Protein AF-A0A0G0ZN30-F1 (afdb_monomer_lite)

Structure (mmCIF, N/CA/C/O backbone):
data_AF-A0A0G0ZN30-F1
#
_entry.id   AF-A0A0G0ZN30-F1
#
loop_
_atom_site.group_PDB
_atom_site.id
_atom_site.type_symbol
_atom_site.label_atom_id
_atom_site.label_alt_id
_atom_site.label_comp_id
_atom_site.label_asym_id
_atom_site.label_entity_id
_atom_site.label_seq_id
_atom_site.pdbx_PDB_ins_code
_atom_site.Cartn_x
_atom_site.Cartn_y
_atom_site.Cartn_z
_atom_site.occupancy
_atom_site.B_iso_or_equiv
_atom_site.auth_seq_id
_atom_site.auth_comp_id
_atom_site.auth_asym_id
_atom_site.auth_atom_id
_atom_site.pdbx_PDB_model_num
ATOM 1 N N . MET A 1 1 ? 9.017 3.801 4.286 1.00 92.56 1 MET A N 1
ATOM 2 C CA . MET A 1 1 ? 7.616 4.209 4.023 1.00 92.56 1 MET A CA 1
ATOM 3 C C . MET A 1 1 ? 6.951 3.178 3.121 1.00 92.56 1 MET A C 1
ATOM 5 O O . MET A 1 1 ? 7.629 2.668 2.239 1.00 92.56 1 MET A O 1
ATOM 9 N N . SER A 1 2 ? 5.670 2.867 3.331 1.00 94.31 2 SER A N 1
ATOM 10 C CA . SER A 1 2 ? 4.887 1.983 2.453 1.00 94.31 2 SER A CA 1
ATOM 11 C C . SER A 1 2 ? 3.643 2.719 1.967 1.00 94.31 2 SER A C 1
ATOM 13 O O . SER A 1 2 ? 2.999 3.388 2.770 1.00 94.31 2 SER A O 1
ATOM 15 N N . ILE A 1 3 ? 3.320 2.597 0.681 1.00 95.00 3 ILE A N 1
ATOM 16 C CA . ILE A 1 3 ? 2.104 3.151 0.069 1.00 95.00 3 ILE A CA 1
ATOM 17 C C . ILE A 1 3 ? 1.387 2.017 -0.662 1.00 95.00 3 ILE A C 1
ATOM 19 O O . ILE A 1 3 ? 2.033 1.255 -1.381 1.00 95.00 3 ILE A O 1
ATOM 23 N N . VAL A 1 4 ? 0.073 1.906 -0.467 1.00 94.31 4 VAL A N 1
ATOM 24 C CA . VAL A 1 4 ? -0.781 0.878 -1.076 1.00 94.31 4 VAL A CA 1
ATOM 25 C C . VAL A 1 4 ? -1.745 1.543 -2.055 1.00 94.31 4 VAL A C 1
ATOM 27 O O . VAL A 1 4 ? -2.398 2.528 -1.719 1.00 94.31 4 VAL A O 1
ATOM 30 N N . ILE A 1 5 ? -1.819 1.011 -3.272 1.00 95.50 5 ILE A N 1
ATOM 31 C CA . ILE A 1 5 ? -2.668 1.493 -4.361 1.00 95.50 5 ILE A CA 1
ATOM 32 C C . ILE A 1 5 ? -3.608 0.357 -4.762 1.00 95.50 5 ILE A C 1
ATOM 34 O O . ILE A 1 5 ? -3.170 -0.672 -5.279 1.00 95.50 5 ILE A O 1
ATOM 38 N N . GLU A 1 6 ? -4.908 0.546 -4.542 1.00 91.62 6 GLU A N 1
ATOM 39 C CA . GLU A 1 6 ? -5.914 -0.500 -4.779 1.00 91.62 6 GLU A CA 1
ATOM 40 C C . GLU A 1 6 ? -6.820 -0.200 -5.972 1.00 91.62 6 GLU A C 1
ATOM 42 O O . GLU A 1 6 ? -7.030 -1.064 -6.822 1.00 91.62 6 GLU A O 1
ATOM 47 N N . LYS A 1 7 ? -7.340 1.030 -6.051 1.00 90.94 7 LYS A N 1
ATOM 48 C CA . LYS A 1 7 ? -8.439 1.404 -6.960 1.00 90.94 7 LYS A CA 1
ATOM 49 C C . LYS A 1 7 ? -7.998 2.147 -8.221 1.00 90.94 7 LYS A C 1
ATOM 51 O O . LYS A 1 7 ? -8.843 2.484 -9.041 1.00 90.94 7 LYS A O 1
ATOM 56 N N . GLU A 1 8 ? -6.703 2.410 -8.376 1.00 95.56 8 GLU A N 1
ATOM 57 C CA . GLU A 1 8 ? -6.180 3.079 -9.568 1.00 95.56 8 GLU A CA 1
ATOM 58 C C . GLU A 1 8 ? -6.329 2.165 -10.792 1.00 95.56 8 GLU A C 1
ATOM 60 O O . GLU A 1 8 ? -5.791 1.047 -10.791 1.00 95.56 8 GLU A O 1
ATOM 65 N N . ASP A 1 9 ? -7.055 2.634 -11.811 1.00 94.88 9 ASP A N 1
ATOM 66 C CA . ASP A 1 9 ? -7.282 1.919 -13.068 1.00 94.88 9 ASP A CA 1
ATOM 67 C C . ASP A 1 9 ? -6.231 2.340 -14.109 1.00 94.88 9 ASP A C 1
ATOM 69 O O . ASP A 1 9 ? -6.304 3.449 -14.643 1.00 94.88 9 ASP A O 1
ATOM 73 N N . PRO A 1 10 ? -5.275 1.463 -14.471 1.00 93.62 10 PRO A N 1
ATOM 74 C CA . PRO A 1 10 ? -4.258 1.803 -15.461 1.00 93.62 10 PRO A CA 1
ATOM 75 C C . PRO A 1 10 ? -4.813 2.116 -16.862 1.00 93.62 10 PRO A C 1
ATOM 77 O O . PRO A 1 10 ? -4.100 2.729 -17.654 1.00 93.62 10 PRO A O 1
ATOM 80 N N . LYS A 1 11 ? -6.063 1.750 -17.190 1.00 91.62 11 LYS A N 1
ATOM 81 C CA . LYS A 1 11 ? -6.708 2.127 -18.466 1.00 91.62 11 LYS A CA 1
ATOM 82 C C . LYS A 1 11 ? -7.294 3.538 -18.447 1.00 91.62 11 LYS A C 1
ATOM 84 O O . LYS A 1 11 ? -7.467 4.142 -19.507 1.00 91.62 11 LYS A O 1
ATOM 89 N N . SER A 1 12 ? -7.615 4.051 -17.266 1.00 94.50 12 SER A N 1
ATOM 90 C CA . SER A 1 12 ? -8.223 5.363 -17.066 1.00 94.50 12 SER A CA 1
ATOM 91 C C . SER A 1 12 ? -7.566 6.062 -15.871 1.00 94.50 12 SER A C 1
ATOM 93 O O . SER A 1 12 ? -8.228 6.251 -14.846 1.00 94.50 12 SER A O 1
ATOM 95 N N . PRO A 1 13 ? -6.278 6.444 -15.994 1.00 94.44 13 PRO A N 1
ATOM 96 C CA . PRO A 1 13 ? -5.507 6.947 -14.869 1.00 94.44 13 PRO A CA 1
ATOM 97 C C . PRO A 1 13 ? -6.109 8.234 -14.302 1.00 94.44 13 PRO A C 1
ATOM 99 O O . PRO A 1 13 ? -6.442 9.163 -15.049 1.00 94.44 13 PRO A O 1
ATOM 102 N N . LYS A 1 14 ? -6.219 8.312 -12.975 1.00 94.94 14 LYS A N 1
ATOM 103 C CA . LYS A 1 14 ? -6.712 9.496 -12.273 1.00 94.94 14 LYS A CA 1
ATOM 104 C C . LYS A 1 14 ? -5.595 10.530 -12.138 1.00 94.94 14 LYS A C 1
ATOM 106 O O . LYS A 1 14 ? -4.746 10.456 -11.253 1.00 94.94 14 LYS A O 1
ATOM 111 N N . LEU A 1 15 ? -5.609 11.519 -13.028 1.00 94.44 15 LEU A N 1
ATOM 112 C CA . LEU A 1 15 ? -4.614 12.590 -13.055 1.00 94.44 15 LEU A CA 1
ATOM 113 C C . LEU A 1 15 ? -5.100 13.805 -12.270 1.00 94.44 15 LEU A C 1
ATOM 115 O O . LEU A 1 15 ? -5.814 14.657 -12.796 1.00 94.44 15 LEU A O 1
ATOM 119 N N . GLU A 1 16 ? -4.709 13.871 -11.002 1.00 92.06 16 GLU A N 1
ATOM 120 C CA . GLU A 1 16 ? -4.985 15.034 -10.167 1.00 92.06 16 GLU A CA 1
ATOM 121 C C . GLU A 1 16 ? -4.149 16.250 -10.607 1.00 92.06 16 GLU A C 1
ATOM 123 O O . GLU A 1 16 ? -2.978 16.085 -10.971 1.00 92.06 16 GLU A O 1
ATOM 128 N N . PRO A 1 17 ? -4.684 17.485 -10.529 1.00 90.12 17 PRO A N 1
ATOM 129 C CA . PRO A 1 17 ? -3.976 18.688 -10.978 1.00 90.12 17 PRO A CA 1
ATOM 130 C C . PRO A 1 17 ? -2.594 18.885 -10.336 1.00 90.12 17 PRO A C 1
ATOM 132 O O . PRO A 1 17 ? -1.674 19.394 -10.977 1.00 90.12 17 PRO A O 1
ATOM 135 N N . PHE A 1 18 ? -2.424 18.451 -9.084 1.00 90.56 18 PHE A N 1
ATOM 136 C CA . PHE A 1 18 ? -1.169 18.591 -8.345 1.00 90.56 18 PHE A CA 1
ATOM 137 C C . PHE A 1 18 ? -0.040 17.669 -8.832 1.00 90.56 18 PHE A C 1
ATOM 139 O O . PHE A 1 18 ? 1.104 17.870 -8.433 1.00 90.56 18 PHE A O 1
ATOM 146 N N . LEU A 1 19 ? -0.323 16.681 -9.690 1.00 91.62 19 LEU A N 1
ATOM 147 C CA . LEU A 1 19 ? 0.693 15.771 -10.231 1.00 91.62 19 LEU A CA 1
ATOM 148 C C . LEU A 1 19 ? 1.607 16.440 -11.268 1.00 91.62 19 LEU A C 1
ATOM 150 O O . LEU A 1 19 ? 2.666 15.907 -11.573 1.00 91.62 19 LEU A O 1
ATOM 154 N N . LYS A 1 20 ? 1.234 17.617 -11.794 1.00 89.44 20 LYS A N 1
ATOM 155 C CA . LYS A 1 20 ? 2.050 18.426 -12.725 1.00 89.44 20 LYS A CA 1
ATOM 156 C C . LYS A 1 20 ? 2.471 17.710 -14.027 1.00 89.44 20 LYS A C 1
ATOM 158 O O . LYS A 1 20 ? 3.336 18.209 -14.743 1.00 89.44 20 LYS A O 1
ATOM 163 N N . PHE A 1 21 ? 1.829 16.600 -14.394 1.00 92.88 21 PHE A N 1
ATOM 164 C CA . PHE A 1 21 ? 1.957 15.960 -15.707 1.00 92.88 21 PHE A CA 1
ATOM 165 C C . PHE A 1 21 ? 0.587 15.612 -16.292 1.00 92.88 21 PHE A C 1
ATOM 167 O O . PHE A 1 21 ? -0.368 15.319 -15.576 1.00 92.88 21 PHE A O 1
ATOM 174 N N . GLY A 1 22 ? 0.494 15.657 -17.621 1.00 94.44 22 GLY A N 1
ATOM 175 C CA . GLY A 1 22 ? -0.695 15.250 -18.368 1.00 94.44 22 GLY A CA 1
ATOM 176 C C . GLY A 1 22 ? -0.603 13.813 -18.877 1.00 94.44 22 GLY A C 1
ATOM 177 O O . GLY A 1 22 ? 0.443 13.168 -18.787 1.00 94.44 22 GLY A O 1
ATOM 178 N N . LYS A 1 23 ? -1.696 13.337 -19.480 1.00 94.19 23 LYS A N 1
ATOM 179 C CA . LYS A 1 23 ? -1.799 11.977 -20.027 1.00 94.19 23 LYS A CA 1
ATOM 180 C C . LYS A 1 23 ? -0.706 11.656 -21.049 1.00 94.19 23 LYS A C 1
ATOM 182 O O . LYS A 1 23 ? -0.072 10.620 -20.939 1.00 94.19 23 LYS A O 1
ATOM 187 N N . GLU A 1 24 ? -0.432 12.563 -21.985 1.00 94.75 24 GLU A N 1
ATOM 188 C CA . GLU A 1 24 ? 0.608 12.356 -23.006 1.00 94.75 24 GLU A CA 1
ATOM 189 C C . GLU A 1 24 ? 2.001 12.173 -22.387 1.00 94.75 24 GLU A C 1
ATOM 191 O O . GLU A 1 24 ? 2.754 11.286 -22.786 1.00 94.75 24 GLU A O 1
ATOM 196 N N . GLY A 1 25 ? 2.331 12.983 -21.375 1.00 95.00 25 GLY A N 1
ATOM 197 C CA . GLY A 1 25 ? 3.588 12.859 -20.639 1.00 95.00 25 GLY A CA 1
ATOM 198 C C . GLY A 1 25 ? 3.678 11.539 -19.876 1.00 95.00 25 GLY A C 1
ATOM 199 O O . GLY A 1 25 ? 4.725 10.893 -19.890 1.00 95.00 25 GLY A O 1
ATOM 200 N N . LEU A 1 26 ? 2.570 11.106 -19.269 1.00 96.38 26 LEU A N 1
ATOM 201 C CA . LEU A 1 26 ? 2.492 9.813 -18.598 1.00 96.38 26 LEU A CA 1
ATOM 202 C C . LEU A 1 26 ? 2.666 8.643 -19.581 1.00 96.38 26 LEU A C 1
ATOM 204 O O . LEU A 1 26 ? 3.442 7.733 -19.304 1.00 96.38 26 LEU A O 1
ATOM 208 N N . ASP A 1 27 ? 2.002 8.675 -20.735 1.00 95.88 27 ASP A N 1
ATOM 209 C CA . ASP A 1 27 ? 2.087 7.617 -21.748 1.00 95.88 27 ASP A CA 1
ATOM 210 C C . ASP A 1 27 ? 3.521 7.483 -22.294 1.00 95.88 27 ASP A C 1
ATOM 212 O O . ASP A 1 27 ? 4.053 6.374 -22.420 1.00 95.88 27 ASP A O 1
ATOM 216 N N . LEU A 1 28 ? 4.186 8.615 -22.556 1.00 95.69 28 LEU A N 1
ATOM 217 C CA . LEU A 1 28 ? 5.600 8.645 -22.940 1.00 95.69 28 LEU A CA 1
ATOM 218 C C . LEU A 1 28 ? 6.501 8.081 -21.838 1.00 95.69 28 LEU A C 1
ATOM 220 O O . LEU A 1 28 ? 7.411 7.302 -22.131 1.00 95.69 28 LEU A O 1
ATOM 224 N N . TYR A 1 29 ? 6.235 8.440 -20.580 1.00 96.12 29 TYR A N 1
ATOM 225 C CA . TYR A 1 29 ? 6.987 7.930 -19.441 1.00 96.12 29 TYR A CA 1
ATOM 226 C C . TYR A 1 29 ? 6.837 6.414 -19.295 1.00 96.12 29 TYR A C 1
ATOM 228 O O . TYR A 1 29 ? 7.839 5.716 -19.181 1.00 96.12 29 TYR A O 1
ATOM 236 N N . ILE A 1 30 ? 5.608 5.889 -19.347 1.00 96.38 30 ILE A N 1
ATOM 237 C CA . ILE A 1 30 ? 5.329 4.448 -19.261 1.00 96.38 30 ILE A CA 1
ATOM 238 C C . ILE A 1 30 ? 6.061 3.705 -20.379 1.00 96.38 30 ILE A C 1
ATOM 240 O O . ILE A 1 30 ? 6.701 2.686 -20.121 1.00 96.38 30 ILE A O 1
ATOM 244 N N . LYS A 1 31 ? 6.024 4.228 -21.610 1.00 94.88 31 LYS A N 1
ATOM 245 C CA . LYS A 1 31 ? 6.757 3.640 -22.735 1.00 94.88 31 LYS A CA 1
ATOM 246 C C . LYS A 1 31 ? 8.264 3.590 -22.463 1.00 94.88 31 LYS A C 1
ATOM 248 O O . LYS A 1 31 ? 8.868 2.538 -22.637 1.00 94.88 31 LYS A O 1
ATOM 253 N N . GLY A 1 32 ? 8.857 4.699 -22.015 1.00 94.62 32 GLY A N 1
ATOM 254 C CA . GLY A 1 32 ? 10.284 4.767 -21.684 1.00 94.62 32 GLY A CA 1
ATOM 255 C C . GLY A 1 32 ? 10.674 3.905 -20.479 1.00 94.62 32 GLY A C 1
ATOM 256 O O . GLY A 1 32 ? 11.770 3.352 -20.440 1.00 94.62 32 GLY A O 1
ATOM 257 N N . PHE A 1 33 ? 9.768 3.727 -19.513 1.00 95.62 33 PHE A N 1
ATOM 258 C CA . PHE A 1 33 ? 9.992 2.888 -18.337 1.00 95.62 33 PHE A CA 1
ATOM 259 C C . PHE A 1 33 ? 10.275 1.433 -18.728 1.00 95.62 33 PHE A C 1
ATOM 261 O O . PHE A 1 33 ? 11.126 0.794 -18.111 1.00 95.62 33 PHE A O 1
ATOM 268 N N . PHE A 1 34 ? 9.604 0.923 -19.764 1.00 95.75 34 PHE A N 1
ATOM 269 C CA . PHE A 1 34 ? 9.774 -0.445 -20.265 1.00 95.75 34 PHE A CA 1
ATOM 270 C C . PHE A 1 34 ? 10.733 -0.565 -21.455 1.00 95.75 34 PHE A C 1
ATOM 272 O O . PHE A 1 34 ? 10.863 -1.654 -22.008 1.00 95.75 34 PHE A O 1
ATOM 279 N N . ASP A 1 35 ? 11.434 0.507 -21.828 1.00 94.06 35 ASP A N 1
ATOM 280 C CA . ASP A 1 35 ? 12.433 0.451 -22.893 1.00 94.06 35 ASP A CA 1
ATOM 281 C C . ASP A 1 35 ? 13.664 -0.357 -22.452 1.00 94.06 35 ASP A C 1
ATOM 283 O O . ASP A 1 35 ? 14.238 -0.127 -21.381 1.00 94.06 35 ASP A O 1
ATOM 287 N N . THR A 1 36 ? 14.072 -1.327 -23.267 1.00 94.06 36 THR A N 1
ATOM 288 C CA . THR A 1 36 ? 15.279 -2.133 -23.041 1.00 94.06 36 THR A CA 1
ATOM 289 C C . THR A 1 36 ? 16.539 -1.438 -23.548 1.00 94.06 36 THR A C 1
ATOM 291 O O . THR A 1 36 ? 17.642 -1.764 -23.106 1.00 94.06 36 THR A O 1
ATOM 294 N N . GLU A 1 37 ? 16.404 -0.464 -24.451 1.00 91.38 37 GLU A N 1
ATOM 295 C CA . GLU A 1 37 ? 17.538 0.277 -24.989 1.00 91.38 37 GLU A CA 1
ATOM 296 C C . GLU A 1 37 ? 18.005 1.366 -24.024 1.00 91.38 37 GLU A C 1
ATOM 298 O O . GLU A 1 37 ? 17.241 2.191 -23.529 1.00 91.38 37 GLU A O 1
ATOM 303 N N . LYS A 1 38 ? 19.315 1.397 -23.760 1.00 81.31 38 LYS A N 1
ATOM 304 C CA . LYS A 1 38 ? 19.886 2.309 -22.763 1.00 81.31 38 LYS A CA 1
ATOM 305 C C . LYS A 1 38 ? 19.995 3.754 -23.242 1.00 81.31 38 LYS A C 1
ATOM 307 O O . LYS A 1 38 ? 20.118 4.620 -22.391 1.00 81.31 38 LYS A O 1
ATOM 312 N N . SER A 1 39 ? 19.971 4.033 -24.550 1.00 81.00 39 SER A N 1
ATOM 313 C CA . SER A 1 39 ? 19.967 5.388 -25.147 1.00 81.00 39 SER A CA 1
ATOM 314 C C . SER A 1 39 ? 20.868 6.434 -24.448 1.00 81.00 39 SER A C 1
ATOM 316 O O . SER A 1 39 ? 20.489 7.590 -24.286 1.00 81.00 39 SER A O 1
ATOM 318 N N . GLY A 1 40 ? 22.069 6.032 -24.004 1.00 73.56 40 GLY A N 1
ATOM 319 C CA . GLY A 1 40 ? 23.029 6.890 -23.286 1.00 73.56 40 GLY A CA 1
ATOM 320 C C . GLY A 1 40 ? 22.894 6.933 -21.752 1.00 73.56 40 GLY A C 1
ATOM 321 O O . GLY A 1 40 ? 23.767 7.479 -21.084 1.00 73.56 40 GLY A O 1
ATOM 322 N N . SER A 1 41 ? 21.854 6.326 -21.178 1.00 79.19 41 SER A N 1
ATOM 323 C CA . SER A 1 41 ? 21.694 6.093 -19.739 1.00 79.19 41 SER A CA 1
ATOM 324 C C . SER A 1 41 ? 22.556 4.925 -19.239 1.00 79.19 41 SER A C 1
ATOM 326 O O . SER A 1 41 ? 22.832 3.962 -19.957 1.00 79.19 41 SER A O 1
ATOM 328 N N . SER A 1 42 ? 22.928 4.960 -17.955 1.00 83.69 42 SER A N 1
ATOM 329 C CA . SER A 1 42 ? 23.622 3.849 -17.282 1.00 83.69 42 SER A CA 1
ATOM 330 C C . SER A 1 42 ? 22.742 2.594 -17.164 1.00 83.69 42 SER A C 1
ATOM 332 O O . SER A 1 42 ? 23.248 1.469 -17.086 1.00 83.69 42 SER A O 1
ATOM 334 N N . TYR A 1 43 ? 21.417 2.761 -17.119 1.00 90.50 43 TYR A N 1
ATOM 335 C CA . TYR A 1 43 ? 20.430 1.680 -17.080 1.00 90.50 43 TYR A CA 1
ATOM 336 C C . TYR A 1 43 ? 19.039 2.183 -17.488 1.00 90.50 43 TYR A C 1
ATOM 338 O O . TYR A 1 43 ? 18.763 3.381 -17.437 1.00 90.50 43 TYR A O 1
ATOM 346 N N . THR A 1 44 ? 18.144 1.253 -17.813 1.00 93.94 44 THR A N 1
ATOM 347 C CA . THR A 1 44 ? 16.697 1.497 -17.877 1.00 93.94 44 THR A CA 1
ATOM 348 C C . THR A 1 44 ? 15.974 0.435 -17.062 1.00 93.94 44 THR A C 1
ATOM 350 O O . THR A 1 44 ? 16.501 -0.661 -16.850 1.00 93.94 44 THR A O 1
ATOM 353 N N . TYR A 1 45 ? 14.774 0.742 -16.568 1.00 96.56 45 TYR A N 1
ATOM 354 C CA . TYR A 1 45 ? 13.979 -0.268 -15.870 1.00 96.56 45 TYR A CA 1
ATOM 355 C C . TYR A 1 45 ? 13.535 -1.386 -16.815 1.00 96.56 45 TYR A C 1
ATOM 357 O O . TYR A 1 45 ? 13.562 -2.544 -16.407 1.00 96.56 45 TYR A O 1
ATOM 365 N N . GLY A 1 46 ? 13.244 -1.075 -18.080 1.00 96.81 46 GLY A N 1
ATOM 366 C CA . GLY A 1 46 ? 12.946 -2.062 -19.113 1.00 96.81 46 GLY A CA 1
ATOM 367 C C . GLY A 1 46 ? 14.079 -3.063 -19.311 1.00 96.81 46 GLY A C 1
ATOM 368 O O . GLY A 1 46 ? 13.819 -4.257 -19.214 1.00 96.81 46 GLY A O 1
ATOM 369 N N . GLU A 1 47 ? 15.338 -2.614 -19.446 1.00 96.19 47 GLU A N 1
ATOM 370 C CA . GLU A 1 47 ? 16.504 -3.521 -19.480 1.00 96.19 47 GLU A CA 1
ATOM 371 C C . GLU A 1 47 ? 16.508 -4.413 -18.244 1.00 96.19 47 GLU A C 1
ATOM 373 O O . GLU A 1 47 ? 16.678 -5.622 -18.336 1.00 96.19 47 GLU A O 1
ATOM 378 N N . ARG A 1 48 ? 16.297 -3.839 -17.055 1.00 97.00 48 ARG A N 1
ATOM 379 C CA . ARG A 1 48 ? 16.373 -4.639 -15.833 1.00 97.00 48 ARG A CA 1
ATOM 380 C C . ARG A 1 48 ? 15.231 -5.648 -15.699 1.00 97.00 48 ARG A C 1
ATOM 382 O O . ARG A 1 48 ? 15.442 -6.705 -15.121 1.00 97.00 48 ARG A O 1
ATOM 389 N N . ILE A 1 49 ? 14.036 -5.351 -16.192 1.00 98.25 49 ILE A N 1
ATOM 390 C CA . ILE A 1 49 ? 12.853 -6.202 -15.996 1.00 98.25 49 ILE A CA 1
ATOM 391 C C . ILE A 1 49 ? 12.704 -7.226 -17.130 1.00 98.25 49 ILE A C 1
ATOM 393 O O . ILE A 1 49 ? 12.356 -8.377 -16.865 1.00 98.25 49 ILE A O 1
ATOM 397 N N . LEU A 1 50 ? 12.960 -6.810 -18.371 1.00 97.94 50 LEU A N 1
ATOM 398 C CA . LEU A 1 50 ? 12.619 -7.550 -19.590 1.00 97.94 50 LEU A CA 1
ATOM 399 C C . LEU A 1 50 ? 13.842 -8.147 -20.303 1.00 97.94 50 LEU A C 1
ATOM 401 O O . LEU A 1 50 ? 13.675 -9.077 -21.084 1.00 97.94 50 LEU A O 1
ATOM 405 N N . ASP A 1 51 ? 15.054 -7.649 -20.037 1.00 96.81 51 ASP A N 1
ATOM 406 C CA . ASP A 1 51 ? 16.291 -8.144 -20.659 1.00 96.81 51 ASP A CA 1
ATOM 407 C C . ASP A 1 51 ? 17.498 -8.053 -19.707 1.00 96.81 51 ASP A C 1
ATOM 409 O O . ASP A 1 51 ? 18.498 -7.360 -19.932 1.00 96.81 51 ASP A O 1
ATOM 413 N N . TRP A 1 52 ? 17.405 -8.753 -18.577 1.00 94.94 52 TRP A N 1
ATOM 414 C CA . TRP A 1 52 ? 18.498 -8.840 -17.619 1.00 94.94 52 TRP A CA 1
ATOM 415 C C . TRP A 1 52 ? 19.602 -9.756 -18.149 1.00 94.94 52 TRP A C 1
ATOM 417 O O . TRP A 1 52 ? 19.651 -10.937 -17.818 1.00 94.94 52 TRP A O 1
ATOM 427 N N . ASP A 1 53 ? 20.480 -9.215 -18.993 1.00 93.75 53 ASP A N 1
ATOM 428 C CA . ASP A 1 53 ? 21.548 -9.985 -19.650 1.00 93.75 53 ASP A CA 1
ATOM 429 C C . ASP A 1 53 ? 20.989 -11.233 -20.376 1.00 93.75 53 ASP A C 1
ATOM 431 O O . ASP A 1 53 ? 21.500 -12.344 -20.223 1.00 93.75 53 ASP A O 1
ATOM 435 N N . GLY A 1 54 ? 19.896 -11.059 -21.132 1.00 95.88 54 GLY A N 1
ATOM 436 C CA . GLY A 1 54 ? 19.180 -12.133 -21.826 1.00 95.88 54 GLY A CA 1
ATOM 437 C C . GLY A 1 54 ? 18.055 -12.791 -21.019 1.00 95.88 54 GLY A C 1
ATOM 438 O O . GLY A 1 54 ? 17.433 -13.737 -21.509 1.00 95.88 54 GLY A O 1
ATOM 439 N N . ILE A 1 55 ? 17.786 -12.334 -19.789 1.00 97.56 55 ILE A N 1
ATOM 440 C CA . ILE A 1 55 ? 16.744 -12.889 -18.914 1.00 97.56 55 ILE A CA 1
ATOM 441 C C . ILE A 1 55 ? 15.535 -11.947 -18.837 1.00 97.56 55 ILE A C 1
ATOM 443 O O . ILE A 1 55 ? 15.592 -10.890 -18.209 1.00 97.56 55 ILE A O 1
ATOM 447 N N . ASP A 1 56 ? 14.401 -12.389 -19.381 1.00 98.38 56 ASP A N 1
ATOM 448 C CA . ASP A 1 56 ? 13.101 -11.737 -19.189 1.00 98.38 56 ASP A CA 1
ATOM 449 C C . ASP A 1 56 ? 12.483 -12.171 -17.847 1.00 98.38 56 ASP A C 1
ATOM 451 O O . ASP A 1 56 ? 11.873 -13.240 -17.720 1.00 98.38 56 ASP A O 1
ATOM 455 N N . GLN A 1 57 ? 12.671 -11.347 -16.812 1.00 98.50 57 GLN A N 1
ATOM 456 C CA . GLN A 1 57 ? 12.201 -11.654 -15.459 1.00 98.50 57 GLN A CA 1
ATOM 457 C C . GLN A 1 57 ? 10.672 -11.608 -15.369 1.00 98.50 57 GLN A C 1
ATOM 459 O O . GLN A 1 57 ? 10.077 -12.435 -14.674 1.00 98.50 57 GLN A O 1
ATOM 464 N N . LYS A 1 58 ? 10.018 -10.693 -16.099 1.00 98.44 58 LYS A N 1
ATOM 465 C CA . LYS A 1 58 ? 8.551 -10.600 -16.147 1.00 98.44 58 LYS A CA 1
ATOM 466 C C . LYS A 1 58 ? 7.948 -11.880 -16.727 1.00 98.44 58 LYS A C 1
ATOM 468 O O . LYS A 1 58 ? 7.030 -12.443 -16.127 1.00 98.44 58 LYS A O 1
ATOM 473 N N . LYS A 1 59 ? 8.487 -12.385 -17.837 1.00 98.50 59 LYS A N 1
ATOM 474 C CA . LYS A 1 59 ? 8.053 -13.659 -18.424 1.00 98.50 59 LYS A CA 1
ATOM 475 C C . LYS A 1 59 ? 8.198 -14.818 -17.438 1.00 98.50 59 LYS A C 1
ATOM 477 O O . LYS A 1 59 ? 7.255 -15.584 -17.258 1.00 98.50 59 LYS A O 1
ATOM 482 N N . ILE A 1 60 ? 9.328 -14.908 -16.734 1.00 98.38 60 ILE A N 1
ATOM 483 C CA . ILE A 1 60 ? 9.547 -15.945 -15.712 1.00 98.38 60 ILE A CA 1
ATOM 484 C C . ILE A 1 60 ? 8.516 -15.842 -14.577 1.00 98.38 60 ILE A C 1
ATOM 486 O O . ILE A 1 60 ? 8.014 -16.867 -14.110 1.00 98.38 60 ILE A O 1
ATOM 490 N N . MET A 1 61 ? 8.179 -14.629 -14.123 1.00 98.50 61 MET A N 1
ATOM 491 C CA . MET A 1 61 ? 7.129 -14.425 -13.117 1.00 98.50 61 MET A CA 1
ATOM 492 C C . MET A 1 61 ? 5.778 -14.966 -13.603 1.00 98.50 61 MET A C 1
ATOM 494 O O . MET A 1 61 ? 5.122 -15.709 -12.870 1.00 98.50 61 MET A O 1
ATOM 498 N N . VAL A 1 62 ? 5.389 -14.643 -14.840 1.00 98.56 62 VAL A N 1
ATOM 499 C CA . VAL A 1 62 ? 4.136 -15.105 -15.460 1.00 98.56 62 VAL A CA 1
ATOM 500 C C . VAL A 1 62 ? 4.105 -16.627 -15.583 1.00 98.56 62 VAL A C 1
ATOM 502 O O . VAL A 1 62 ? 3.120 -17.249 -15.188 1.00 98.56 62 VAL A O 1
ATOM 505 N N . GLU A 1 63 ? 5.182 -17.249 -16.065 1.00 98.38 63 GLU A N 1
ATOM 506 C CA . GLU A 1 63 ? 5.281 -18.707 -16.207 1.00 98.38 63 GLU A CA 1
ATOM 507 C C . GLU A 1 63 ? 5.134 -19.430 -14.860 1.00 98.38 63 GLU A C 1
ATOM 509 O O . GLU A 1 63 ? 4.409 -20.424 -14.755 1.00 98.38 63 GLU A O 1
ATOM 514 N N . LYS A 1 64 ? 5.788 -18.919 -13.808 1.00 97.94 64 LYS A N 1
ATOM 515 C CA . LYS A 1 64 ? 5.693 -19.477 -12.452 1.00 97.94 64 LYS A CA 1
ATOM 516 C C . LYS A 1 64 ? 4.270 -19.413 -11.908 1.00 97.94 64 LYS A C 1
ATOM 518 O O . LYS A 1 64 ? 3.743 -20.440 -11.482 1.00 97.94 64 LYS A O 1
ATOM 523 N N . LEU A 1 65 ? 3.650 -18.235 -11.960 1.00 98.06 65 LEU A N 1
ATOM 524 C CA . LEU A 1 65 ? 2.312 -18.004 -11.409 1.00 98.06 65 LEU A CA 1
ATOM 525 C C . LEU A 1 65 ? 1.220 -18.723 -12.206 1.00 98.06 65 LEU A C 1
ATOM 527 O O . LEU A 1 65 ? 0.280 -19.242 -11.609 1.00 98.06 65 LEU A O 1
ATOM 531 N N . SER A 1 66 ? 1.371 -18.823 -13.530 1.00 97.00 66 SER A N 1
ATOM 532 C CA . SER A 1 66 ? 0.444 -19.579 -14.385 1.00 97.00 66 SER A CA 1
ATOM 533 C C . SER A 1 66 ? 0.511 -21.081 -14.105 1.00 97.00 66 SER A C 1
ATOM 535 O O . SER A 1 66 ? -0.506 -21.769 -14.145 1.00 97.00 66 SER A O 1
ATOM 537 N N . ARG A 1 67 ? 1.704 -21.607 -13.790 1.00 97.06 67 ARG A N 1
ATOM 538 C CA . ARG A 1 67 ? 1.886 -23.010 -13.394 1.00 97.06 67 ARG A CA 1
ATOM 539 C C . ARG A 1 67 ? 1.381 -23.279 -11.976 1.00 97.06 67 ARG A C 1
ATOM 541 O O . ARG A 1 67 ? 0.806 -24.335 -11.724 1.00 97.06 67 ARG A O 1
ATOM 548 N N . PHE A 1 68 ? 1.650 -22.371 -11.043 1.00 96.44 68 PHE A N 1
ATOM 549 C CA . PHE A 1 68 ? 1.271 -22.503 -9.642 1.00 96.44 68 PHE A CA 1
ATOM 550 C C . PHE A 1 68 ? 0.953 -21.122 -9.043 1.00 96.44 68 PHE A C 1
ATOM 552 O O . PHE A 1 68 ? 1.874 -20.380 -8.703 1.00 96.44 68 PHE A O 1
ATOM 559 N N . PRO A 1 69 ? -0.333 -20.771 -8.847 1.00 94.25 69 PRO A N 1
ATOM 560 C CA . PRO A 1 69 ? -0.720 -19.435 -8.377 1.00 94.25 69 PRO A CA 1
ATOM 561 C C . PRO A 1 69 ? -0.145 -19.039 -7.010 1.00 94.25 69 PRO A C 1
ATOM 563 O O . PRO A 1 69 ? 0.004 -17.854 -6.723 1.00 94.25 69 PRO A O 1
ATOM 566 N N . PHE A 1 70 ? 0.211 -20.016 -6.170 1.00 93.88 70 PHE A N 1
ATOM 567 C CA . PHE A 1 70 ? 0.808 -19.779 -4.852 1.00 93.88 70 PHE A CA 1
ATOM 568 C C . PHE A 1 70 ? 2.350 -19.763 -4.875 1.00 93.88 70 PHE A C 1
ATOM 570 O O . PHE A 1 70 ? 2.976 -19.843 -3.813 1.00 93.88 70 PHE A O 1
ATOM 577 N N . ASP A 1 71 ? 2.977 -19.697 -6.058 1.00 94.31 71 ASP A N 1
ATOM 578 C CA . ASP A 1 71 ? 4.433 -19.606 -6.204 1.00 94.31 71 ASP A CA 1
ATOM 579 C C . ASP A 1 71 ? 4.950 -18.325 -5.529 1.00 94.31 71 ASP A C 1
ATOM 581 O O . ASP A 1 71 ? 4.577 -17.207 -5.880 1.00 94.31 71 ASP A O 1
ATOM 585 N N . ARG A 1 72 ? 5.818 -18.498 -4.526 1.00 90.75 72 ARG A N 1
ATOM 586 C CA . ARG A 1 72 ? 6.411 -17.397 -3.746 1.00 90.75 72 ARG A CA 1
ATOM 587 C C . ARG A 1 72 ? 7.702 -16.851 -4.365 1.00 90.75 72 ARG A C 1
ATOM 589 O O . ARG A 1 72 ? 8.363 -16.008 -3.769 1.00 90.75 72 ARG A O 1
ATOM 596 N N . GLY A 1 73 ? 8.090 -17.365 -5.529 1.00 92.69 73 GLY A N 1
ATOM 597 C CA . GLY A 1 73 ? 9.300 -17.029 -6.268 1.00 92.69 73 GLY A CA 1
ATOM 598 C C . GLY A 1 73 ? 9.050 -16.194 -7.524 1.00 92.69 73 GLY A C 1
ATOM 599 O O . GLY A 1 73 ? 9.950 -16.111 -8.367 1.00 92.69 73 GLY A O 1
ATOM 600 N N . ALA A 1 74 ? 7.864 -15.601 -7.688 1.00 97.19 74 ALA A N 1
ATOM 601 C CA . ALA A 1 74 ? 7.615 -14.576 -8.699 1.00 97.19 74 ALA A CA 1
ATOM 602 C C . ALA A 1 74 ? 8.299 -13.263 -8.276 1.00 97.19 74 ALA A C 1
ATOM 604 O O . ALA A 1 74 ? 7.726 -12.430 -7.575 1.00 97.19 74 ALA A O 1
ATOM 605 N N . LEU A 1 75 ? 9.562 -13.125 -8.674 1.00 97.75 75 LEU A N 1
ATOM 606 C CA . LEU A 1 75 ? 10.490 -12.085 -8.241 1.00 97.75 75 LEU A CA 1
ATOM 607 C C . LEU A 1 75 ? 11.273 -11.559 -9.448 1.00 97.75 75 LEU A C 1
ATOM 609 O O . LEU A 1 75 ? 11.783 -12.358 -10.232 1.00 97.75 75 LEU A O 1
ATOM 613 N N . ALA A 1 76 ? 11.439 -10.241 -9.522 1.00 98.25 76 ALA A N 1
ATOM 614 C CA . ALA A 1 76 ? 12.428 -9.584 -10.366 1.00 98.25 76 ALA A CA 1
ATOM 615 C C . ALA A 1 76 ? 13.384 -8.754 -9.498 1.00 98.25 76 ALA A C 1
ATOM 617 O O . ALA A 1 76 ? 12.948 -7.994 -8.629 1.00 98.25 76 ALA A O 1
ATOM 618 N N . VAL A 1 77 ? 14.688 -8.887 -9.734 1.00 98.00 77 VAL A N 1
ATOM 619 C CA . VAL A 1 77 ? 15.737 -8.105 -9.061 1.00 98.00 77 VAL A CA 1
ATOM 620 C C . VAL A 1 77 ? 16.322 -7.123 -10.059 1.00 98.00 77 VAL A C 1
ATOM 622 O O . VAL A 1 77 ? 16.661 -7.510 -11.170 1.00 98.00 77 VAL A O 1
ATOM 625 N N . LEU A 1 78 ? 16.426 -5.852 -9.668 1.00 97.88 78 LEU A N 1
ATOM 626 C CA . LEU A 1 78 ? 16.841 -4.775 -10.565 1.00 97.88 78 LEU A CA 1
ATOM 627 C C . LEU A 1 78 ? 18.272 -4.270 -10.301 1.00 97.88 78 LEU A C 1
ATOM 629 O O . LEU A 1 78 ? 18.868 -3.635 -11.170 1.00 97.88 78 LEU A O 1
ATOM 633 N N . TRP A 1 79 ? 18.869 -4.597 -9.153 1.00 96.94 79 TRP A N 1
ATOM 634 C CA . TRP A 1 79 ? 20.256 -4.244 -8.813 1.00 96.94 79 TRP A CA 1
ATOM 635 C C . TRP A 1 79 ? 21.281 -5.259 -9.340 1.00 96.94 79 TRP A C 1
ATOM 637 O O . TRP A 1 79 ? 21.199 -6.436 -8.993 1.00 96.94 79 TRP A O 1
ATOM 647 N N . LYS A 1 80 ? 22.240 -4.835 -10.172 1.00 94.88 80 LYS A N 1
ATOM 648 C CA . LYS A 1 80 ? 23.347 -5.662 -10.692 1.00 94.88 80 LYS A CA 1
ATOM 649 C C . LYS A 1 80 ? 24.567 -5.433 -9.804 1.00 94.88 80 LYS A C 1
ATOM 651 O O . LYS A 1 80 ? 25.247 -4.430 -10.001 1.00 94.88 80 LYS A O 1
ATOM 656 N N . PRO A 1 81 ? 24.919 -6.339 -8.869 1.00 94.50 81 PRO A N 1
ATOM 657 C CA . PRO A 1 81 ? 26.007 -6.082 -7.923 1.00 94.50 81 PRO A CA 1
ATOM 658 C C . PRO A 1 81 ? 27.353 -5.803 -8.598 1.00 94.50 81 PRO A C 1
ATOM 660 O O . PRO A 1 81 ? 28.112 -4.970 -8.123 1.00 94.50 81 PRO A O 1
ATOM 663 N N . HIS A 1 82 ? 27.626 -6.458 -9.729 1.00 90.19 82 HIS A N 1
ATOM 664 C CA . HIS A 1 82 ? 28.861 -6.297 -10.500 1.00 90.19 82 HIS A CA 1
ATOM 665 C C . HIS A 1 82 ? 28.941 -4.973 -11.287 1.00 90.19 82 HIS A C 1
ATOM 667 O O . HIS A 1 82 ? 30.000 -4.661 -11.817 1.00 90.19 82 HIS A O 1
ATOM 673 N N . ARG A 1 83 ? 27.847 -4.201 -11.374 1.00 88.62 83 ARG A N 1
ATOM 674 C CA . ARG A 1 83 ? 27.768 -2.930 -12.120 1.00 88.62 83 ARG A CA 1
ATOM 675 C C . ARG A 1 83 ? 27.393 -1.762 -11.214 1.00 88.62 83 ARG A C 1
ATOM 677 O O . ARG A 1 83 ? 28.080 -0.753 -11.172 1.00 88.62 83 ARG A O 1
ATOM 684 N N . ASP A 1 84 ? 26.324 -1.917 -10.448 1.00 92.69 84 ASP A N 1
ATOM 685 C CA . ASP A 1 84 ? 25.694 -0.829 -9.700 1.00 92.69 84 ASP A CA 1
ATOM 686 C C . ASP A 1 84 ? 26.406 -0.519 -8.369 1.00 92.69 84 ASP A C 1
ATOM 688 O O . ASP A 1 84 ? 26.138 0.510 -7.762 1.00 92.69 84 ASP A O 1
ATOM 692 N N . ASN A 1 85 ? 27.345 -1.362 -7.920 1.00 91.19 85 ASN A N 1
ATOM 693 C CA . ASN A 1 85 ? 28.214 -1.057 -6.771 1.00 91.19 85 ASN A CA 1
ATOM 694 C C . ASN A 1 85 ? 29.529 -0.371 -7.171 1.00 91.19 85 ASN A C 1
ATOM 696 O O . ASN A 1 85 ? 30.264 0.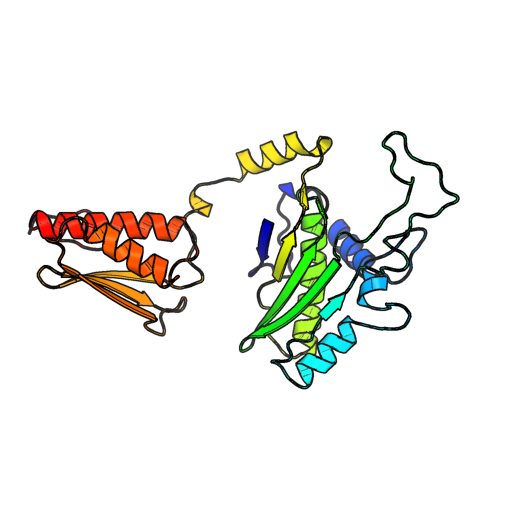091 -6.300 1.00 91.19 85 ASN A O 1
ATOM 700 N N . TYR A 1 86 ? 29.853 -0.347 -8.465 1.00 88.56 86 TYR A N 1
ATOM 701 C CA . TYR A 1 86 ? 31.168 0.047 -8.956 1.00 88.56 86 TYR A CA 1
ATOM 702 C C . TYR A 1 86 ? 31.021 1.247 -9.900 1.00 88.56 86 TYR A C 1
ATOM 704 O O . TYR A 1 86 ? 30.742 1.055 -11.085 1.00 88.56 86 TYR A O 1
ATOM 712 N N . PRO A 1 87 ? 31.169 2.487 -9.397 1.00 83.69 87 PRO A N 1
ATOM 713 C CA . PRO A 1 87 ? 31.132 3.667 -10.252 1.00 83.69 87 PRO A CA 1
ATOM 714 C C . PRO A 1 87 ? 32.223 3.601 -11.332 1.00 83.69 87 PRO A C 1
ATOM 716 O O . PRO A 1 87 ? 33.315 3.094 -11.057 1.00 83.69 87 PRO A O 1
ATOM 719 N N . PRO A 1 88 ? 31.974 4.128 -12.546 1.00 80.31 88 PRO A N 1
ATOM 720 C CA . PRO A 1 88 ? 32.975 4.106 -13.602 1.00 80.31 88 PRO A CA 1
ATOM 721 C C . PRO A 1 88 ? 34.220 4.912 -13.209 1.00 80.3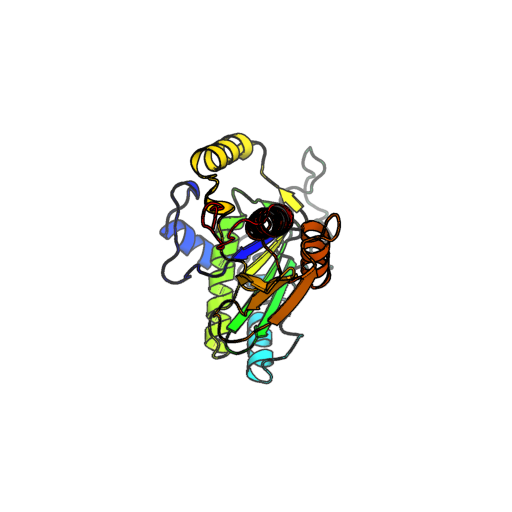1 88 PRO A C 1
ATOM 723 O O . PRO A 1 88 ? 34.127 6.081 -12.829 1.00 80.31 88 PRO A O 1
ATOM 726 N N . THR A 1 89 ? 35.390 4.283 -13.335 1.00 74.62 89 THR A N 1
ATOM 727 C CA . THR A 1 89 ? 36.688 4.791 -12.856 1.00 74.62 89 THR A CA 1
ATOM 728 C C . THR A 1 89 ? 37.235 5.974 -13.650 1.00 74.62 89 THR A C 1
ATOM 730 O O . THR A 1 89 ? 38.070 6.711 -13.140 1.00 74.62 89 THR A O 1
ATOM 733 N N . GLU A 1 90 ? 36.777 6.164 -14.887 1.00 73.38 90 GLU A N 1
ATOM 734 C CA . GLU A 1 90 ? 37.274 7.197 -15.810 1.00 73.38 90 GLU A CA 1
ATOM 735 C C . GLU A 1 90 ? 36.418 8.476 -15.810 1.00 73.38 90 GLU A C 1
ATOM 737 O O . GLU A 1 90 ? 36.586 9.340 -16.668 1.00 73.38 90 GLU A O 1
ATOM 742 N N . THR A 1 91 ? 35.491 8.616 -14.857 1.00 74.88 91 THR A N 1
ATOM 743 C CA . THR A 1 91 ? 34.551 9.747 -14.821 1.00 74.88 91 THR A CA 1
ATOM 744 C C . THR A 1 91 ? 34.947 10.779 -13.774 1.00 74.88 91 THR A C 1
ATOM 746 O O . THR A 1 91 ? 35.377 10.435 -12.674 1.00 74.88 91 THR A O 1
ATOM 749 N N . GLU A 1 92 ? 34.745 12.058 -14.093 1.00 76.12 92 GLU A N 1
ATOM 750 C CA . GLU A 1 92 ? 34.938 13.156 -13.146 1.00 76.12 92 GLU A CA 1
ATOM 751 C C . GLU A 1 92 ? 34.082 12.966 -11.883 1.00 76.12 92 GLU A C 1
ATOM 753 O O . GLU A 1 92 ? 32.908 12.582 -11.941 1.00 76.12 92 GLU A O 1
ATOM 758 N N . MET A 1 93 ? 34.653 13.305 -10.729 1.00 78.25 93 MET A N 1
ATOM 759 C CA . MET A 1 93 ? 33.885 13.451 -9.498 1.00 78.25 93 MET A CA 1
ATOM 760 C C . MET A 1 93 ? 33.167 14.804 -9.500 1.00 78.25 93 MET A C 1
ATOM 762 O O . MET A 1 93 ? 33.760 15.845 -9.787 1.00 78.25 93 MET A O 1
ATOM 766 N N . ALA A 1 94 ? 31.882 14.799 -9.168 1.00 74.06 94 ALA A N 1
ATOM 767 C CA . ALA A 1 94 ? 31.126 15.998 -8.861 1.00 74.06 94 ALA A CA 1
ATOM 768 C C . ALA A 1 94 ? 31.630 16.630 -7.551 1.00 74.06 94 ALA A C 1
ATOM 770 O O . ALA A 1 94 ? 32.238 15.969 -6.707 1.00 74.06 94 ALA A O 1
ATOM 771 N N . GLN A 1 95 ? 31.342 17.920 -7.355 1.00 72.62 95 GLN A N 1
ATOM 772 C CA . GLN A 1 95 ? 31.798 18.679 -6.179 1.00 72.62 95 GLN A CA 1
ATOM 773 C C . GLN A 1 95 ? 31.324 18.086 -4.842 1.00 72.62 95 GLN A C 1
ATOM 775 O O . GLN A 1 95 ? 31.984 18.255 -3.823 1.00 72.62 95 GLN A O 1
ATOM 780 N N . ASN A 1 96 ? 30.202 17.366 -4.847 1.00 74.00 96 ASN A N 1
ATOM 781 C CA . ASN A 1 96 ? 29.642 16.674 -3.685 1.00 74.00 96 ASN A CA 1
ATOM 782 C C . ASN A 1 96 ? 30.247 15.271 -3.449 1.00 74.00 96 ASN A C 1
ATOM 784 O O . ASN A 1 96 ? 29.750 14.529 -2.606 1.00 74.00 96 ASN A O 1
ATOM 788 N N . GLY A 1 97 ? 31.280 14.884 -4.205 1.00 75.38 97 GLY A N 1
ATOM 789 C CA . GLY A 1 97 ? 31.945 13.586 -4.098 1.00 75.38 97 GLY A CA 1
ATOM 790 C C . GLY A 1 97 ? 31.268 12.439 -4.858 1.00 75.38 97 GLY A C 1
ATOM 791 O O . GLY A 1 97 ? 31.761 11.316 -4.800 1.00 75.38 97 GLY A O 1
ATOM 792 N N . GLN A 1 98 ? 30.168 12.686 -5.577 1.00 78.25 98 GLN A N 1
ATOM 793 C CA . GLN A 1 98 ? 29.504 11.667 -6.400 1.00 78.25 98 GLN A CA 1
ATOM 794 C C . GLN A 1 98 ? 30.183 11.511 -7.764 1.00 78.25 98 GLN A C 1
ATOM 796 O O . GLN A 1 98 ? 30.684 12.477 -8.331 1.00 78.25 98 GLN A O 1
ATOM 801 N N . THR A 1 99 ? 30.158 10.312 -8.342 1.00 80.00 99 THR A N 1
ATOM 802 C CA . THR A 1 99 ? 30.607 10.109 -9.726 1.00 80.00 99 THR A CA 1
ATOM 803 C C . THR A 1 99 ? 29.611 10.752 -10.686 1.00 80.00 99 THR A C 1
ATOM 805 O O . THR A 1 99 ? 28.432 10.391 -10.714 1.00 80.00 99 THR A O 1
ATOM 808 N N . LYS A 1 100 ? 30.069 11.731 -11.467 1.00 78.88 100 LYS A N 1
ATOM 809 C CA . LYS A 1 100 ? 29.210 12.515 -12.360 1.00 78.88 100 LYS A CA 1
ATOM 810 C C . LYS A 1 100 ? 28.552 11.605 -13.399 1.00 78.88 100 LYS A C 1
ATOM 812 O O . LYS A 1 100 ? 29.225 10.823 -14.056 1.00 78.88 100 LYS A O 1
ATOM 817 N N . GLY A 1 101 ? 27.231 11.701 -13.545 1.00 76.44 101 GLY A N 1
ATOM 818 C CA . GLY A 1 101 ? 26.471 10.905 -14.519 1.00 76.44 101 GLY A CA 1
ATOM 819 C C . GLY A 1 101 ? 26.290 9.424 -14.161 1.00 76.44 101 GLY A C 1
ATOM 820 O O . GLY A 1 101 ? 25.600 8.715 -14.892 1.00 76.44 101 GLY A O 1
ATOM 821 N N . TRP A 1 102 ? 26.845 8.947 -13.041 1.00 84.19 102 TRP A N 1
ATOM 822 C CA . TRP A 1 102 ? 26.606 7.583 -12.584 1.00 84.19 102 TRP A CA 1
ATOM 823 C C . TRP A 1 102 ? 25.212 7.468 -11.974 1.00 84.19 102 TRP A C 1
ATOM 825 O O . TRP A 1 102 ? 24.886 8.119 -10.982 1.00 84.19 102 TRP A O 1
ATOM 835 N N . GLN A 1 103 ? 24.380 6.631 -12.585 1.00 86.94 103 GLN A N 1
ATOM 836 C CA . GLN A 1 103 ? 23.011 6.394 -12.149 1.00 86.94 103 GLN A CA 1
ATOM 837 C C . GLN A 1 103 ? 22.804 4.906 -11.905 1.00 86.94 103 GLN A C 1
ATOM 839 O O . GLN A 1 103 ? 23.198 4.066 -12.713 1.00 86.94 103 GLN A O 1
ATOM 844 N N . VAL A 1 104 ? 22.139 4.591 -10.798 1.00 92.38 104 VAL A N 1
ATOM 845 C CA . VAL A 1 104 ? 21.840 3.219 -10.380 1.00 92.38 104 VAL A CA 1
ATOM 846 C C . VAL A 1 104 ? 20.363 3.094 -10.001 1.00 92.38 104 VAL A C 1
ATOM 848 O O . VAL A 1 104 ? 19.785 4.071 -9.505 1.00 92.38 104 VAL A O 1
ATOM 851 N N . PRO A 1 105 ? 19.734 1.925 -10.215 1.00 94.88 105 PRO A N 1
ATOM 852 C CA . PRO A 1 105 ? 18.292 1.750 -10.069 1.00 94.88 105 PRO A CA 1
ATOM 853 C C . PRO A 1 105 ? 17.775 2.156 -8.693 1.00 94.88 105 PRO A C 1
ATOM 855 O O . PRO A 1 105 ? 18.301 1.725 -7.666 1.00 94.88 105 PRO A O 1
ATOM 858 N N . CYS A 1 106 ? 16.753 3.013 -8.675 1.00 96.25 106 CYS A N 1
ATOM 859 C CA . CYS A 1 106 ? 16.027 3.374 -7.458 1.00 96.25 106 CYS A CA 1
ATOM 860 C C . CYS A 1 106 ? 15.066 2.249 -7.056 1.00 96.25 106 CYS A C 1
ATOM 862 O O . CYS A 1 106 ? 15.079 1.823 -5.902 1.00 96.25 106 CYS A O 1
ATOM 864 N N . LEU A 1 107 ? 14.302 1.716 -8.014 1.00 98.00 107 LEU A N 1
ATOM 865 C CA . LEU A 1 107 ? 13.559 0.462 -7.877 1.00 98.00 107 LEU A CA 1
ATOM 866 C C . LEU A 1 107 ? 14.530 -0.721 -7.937 1.00 98.00 107 LEU A C 1
ATOM 868 O O . LEU A 1 107 ? 15.203 -0.906 -8.945 1.00 98.00 107 LEU A O 1
ATOM 872 N N . VAL A 1 108 ? 14.597 -1.528 -6.881 1.00 98.12 108 VAL A N 1
ATOM 873 C CA . VAL A 1 108 ? 15.579 -2.621 -6.760 1.00 98.12 108 VAL A CA 1
ATOM 874 C C . VAL A 1 108 ? 14.957 -4.012 -6.795 1.00 98.12 108 VAL A C 1
ATOM 876 O O . VAL A 1 108 ? 15.664 -4.980 -7.072 1.00 98.12 108 VAL A O 1
ATOM 879 N N . MET A 1 109 ? 13.656 -4.131 -6.529 1.00 98.38 109 MET A N 1
ATOM 880 C CA . MET A 1 109 ? 12.977 -5.423 -6.470 1.00 98.38 109 MET A CA 1
ATOM 881 C C . MET A 1 109 ? 11.486 -5.293 -6.779 1.00 98.38 109 MET A C 1
ATOM 883 O O . MET A 1 109 ? 10.847 -4.337 -6.340 1.00 98.38 109 MET A O 1
ATOM 887 N N . ILE A 1 110 ? 10.932 -6.280 -7.480 1.00 98.62 110 ILE A N 1
ATOM 888 C CA . ILE A 1 110 ? 9.494 -6.457 -7.698 1.00 98.62 110 ILE A CA 1
ATOM 889 C C . ILE A 1 110 ? 9.121 -7.882 -7.292 1.00 98.62 110 ILE A C 1
ATOM 891 O O . ILE A 1 110 ? 9.789 -8.832 -7.689 1.00 98.62 110 ILE A O 1
ATOM 895 N N . MET A 1 111 ? 8.055 -8.036 -6.517 1.00 98.44 111 MET A N 1
ATOM 896 C CA . MET A 1 111 ? 7.515 -9.325 -6.082 1.00 98.44 111 MET A CA 1
ATOM 897 C C . MET A 1 111 ? 6.044 -9.415 -6.471 1.00 98.44 111 MET A C 1
ATOM 899 O O . MET A 1 111 ? 5.307 -8.449 -6.288 1.00 98.44 111 MET A O 1
ATOM 903 N N . GLY A 1 112 ? 5.616 -10.565 -6.982 1.00 97.75 112 GLY A N 1
ATOM 904 C CA . GLY A 1 112 ? 4.224 -10.847 -7.324 1.00 97.75 112 GLY A CA 1
ATOM 905 C C . GLY A 1 112 ? 3.652 -11.986 -6.484 1.00 97.75 112 GLY A C 1
ATOM 906 O O . GLY A 1 112 ? 4.364 -12.932 -6.156 1.00 97.75 112 GLY A O 1
ATOM 907 N N . GLN A 1 113 ? 2.363 -11.915 -6.157 1.00 97.25 113 GLN A N 1
ATOM 908 C CA . GLN A 1 113 ? 1.656 -12.980 -5.445 1.00 97.25 113 GLN A CA 1
ATOM 909 C C . GLN A 1 113 ? 0.183 -13.025 -5.857 1.00 97.25 113 GLN A C 1
ATOM 911 O O . GLN A 1 113 ? -0.471 -11.986 -5.920 1.00 97.25 113 GLN A O 1
ATOM 916 N N . CYS A 1 114 ? -0.368 -14.223 -6.077 1.00 97.69 114 CYS A N 1
ATOM 917 C CA . CYS A 1 114 ? -1.817 -14.386 -6.198 1.00 97.69 114 CYS A CA 1
ATOM 918 C C . CYS A 1 114 ? -2.433 -14.704 -4.830 1.00 97.69 114 CYS A C 1
ATOM 920 O O . CYS A 1 114 ? -1.960 -15.595 -4.120 1.00 97.69 114 CYS A O 1
ATOM 922 N N . ILE A 1 115 ? -3.506 -13.997 -4.477 1.00 93.75 115 ILE A N 1
ATOM 923 C CA . ILE A 1 115 ? -4.324 -14.255 -3.288 1.00 93.75 115 ILE A CA 1
ATOM 924 C C . ILE A 1 115 ? -5.778 -14.330 -3.753 1.00 93.75 115 ILE A C 1
ATOM 926 O O . ILE A 1 115 ? -6.329 -13.353 -4.260 1.00 93.75 115 ILE A O 1
ATOM 930 N N . GLY A 1 116 ? -6.380 -15.516 -3.636 1.00 91.88 116 GLY A N 1
ATOM 931 C CA . GLY A 1 116 ? -7.670 -15.805 -4.264 1.00 91.88 116 GLY A CA 1
ATOM 932 C C . GLY A 1 116 ? -7.610 -15.555 -5.774 1.00 91.88 116 GLY A C 1
ATOM 933 O O . GLY A 1 116 ? -6.766 -16.121 -6.482 1.00 91.88 116 GLY A O 1
ATOM 934 N N . ASP A 1 117 ? -8.474 -14.667 -6.256 1.00 95.31 117 ASP A N 1
ATOM 935 C CA . ASP A 1 117 ? -8.537 -14.281 -7.667 1.00 95.31 117 ASP A CA 1
ATOM 936 C C . ASP A 1 117 ? -7.771 -13.008 -8.010 1.00 95.31 117 ASP A C 1
ATOM 938 O O . ASP A 1 117 ? -7.761 -12.608 -9.170 1.00 95.31 117 ASP A O 1
ATOM 942 N N . ASN A 1 118 ? -7.068 -12.409 -7.051 1.00 96.88 118 ASN A N 1
ATOM 943 C CA . ASN A 1 118 ? -6.347 -11.158 -7.247 1.00 96.88 118 ASN A CA 1
ATOM 944 C C . ASN A 1 118 ? -4.832 -11.381 -7.351 1.00 96.88 118 ASN A C 1
ATOM 946 O O . ASN A 1 118 ? -4.249 -12.156 -6.590 1.00 96.88 118 ASN A O 1
ATOM 950 N N . PHE A 1 119 ? -4.181 -10.662 -8.266 1.00 98.12 119 PHE A N 1
ATOM 951 C CA . PHE A 1 119 ? -2.726 -10.559 -8.363 1.00 98.12 119 PHE A CA 1
ATOM 952 C C . PHE A 1 119 ? -2.230 -9.280 -7.679 1.00 98.12 119 PHE A C 1
ATOM 954 O O . PHE A 1 119 ? -2.494 -8.162 -8.134 1.00 98.12 119 PHE A O 1
ATOM 961 N N . HIS A 1 120 ? -1.481 -9.449 -6.596 1.00 98.19 120 HIS A N 1
ATOM 962 C CA . HIS A 1 120 ? -0.852 -8.380 -5.830 1.00 98.19 120 HIS A CA 1
ATOM 963 C C . HIS A 1 120 ? 0.612 -8.232 -6.239 1.00 98.19 120 HIS A C 1
ATOM 965 O O . HIS A 1 120 ? 1.289 -9.222 -6.531 1.00 98.19 120 HIS A O 1
ATOM 971 N N . MET A 1 121 ? 1.112 -6.998 -6.230 1.00 98.56 121 MET A N 1
ATOM 972 C CA . MET A 1 121 ? 2.501 -6.710 -6.575 1.00 98.56 121 MET A CA 1
ATOM 973 C C . MET A 1 121 ? 3.127 -5.759 -5.563 1.00 98.56 121 MET A C 1
ATOM 975 O O . MET A 1 121 ? 2.530 -4.749 -5.205 1.00 98.56 121 MET A O 1
ATOM 979 N N . THR A 1 122 ? 4.351 -6.058 -5.138 1.00 98.69 122 THR A N 1
ATOM 980 C CA . THR A 1 122 ? 5.148 -5.195 -4.264 1.00 98.69 122 THR A CA 1
ATOM 981 C C . THR A 1 122 ? 6.400 -4.735 -4.995 1.00 98.69 122 THR A C 1
ATOM 983 O O . THR A 1 122 ? 7.162 -5.559 -5.492 1.00 98.69 122 THR A O 1
ATOM 986 N N . ALA A 1 123 ? 6.640 -3.428 -5.024 1.00 98.62 123 ALA A N 1
ATOM 987 C CA . ALA A 1 123 ? 7.818 -2.797 -5.603 1.00 98.62 123 ALA A CA 1
ATOM 988 C C . ALA A 1 123 ? 8.657 -2.139 -4.499 1.00 98.62 123 ALA A C 1
ATOM 990 O O . ALA A 1 123 ? 8.152 -1.320 -3.731 1.00 98.62 123 ALA A O 1
ATOM 991 N N . VAL A 1 124 ? 9.937 -2.493 -4.407 1.00 98.62 124 VAL A N 1
ATOM 992 C CA . VAL A 1 124 ? 10.848 -1.998 -3.366 1.00 98.62 124 VAL A CA 1
ATOM 993 C C . VAL A 1 124 ? 11.837 -1.015 -3.967 1.00 98.62 124 VAL A C 1
ATOM 995 O O . VAL A 1 124 ? 12.617 -1.358 -4.856 1.00 98.62 124 VAL A O 1
ATOM 998 N N . PHE A 1 125 ? 11.839 0.197 -3.432 1.00 98.50 125 PHE A N 1
ATOM 999 C CA . PHE A 1 125 ? 12.728 1.283 -3.797 1.00 98.50 125 PHE A CA 1
ATOM 1000 C C . PHE A 1 125 ? 13.780 1.491 -2.705 1.00 98.50 125 PHE A C 1
ATOM 1002 O O . PHE A 1 125 ? 13.440 1.687 -1.537 1.00 98.50 125 PHE A O 1
ATOM 1009 N N . ARG A 1 126 ? 15.067 1.507 -3.073 1.00 97.00 126 ARG A N 1
ATOM 1010 C CA . ARG A 1 126 ? 16.146 1.898 -2.142 1.00 97.00 126 ARG A CA 1
ATOM 1011 C C . ARG A 1 126 ? 16.098 3.398 -1.826 1.00 97.00 126 ARG A C 1
ATOM 1013 O O . ARG A 1 126 ? 16.389 3.801 -0.705 1.00 97.00 126 ARG A O 1
ATOM 1020 N N . ASN A 1 127 ? 15.725 4.193 -2.825 1.00 95.38 127 ASN A N 1
ATOM 1021 C CA . ASN A 1 127 ? 15.541 5.634 -2.772 1.00 95.38 127 ASN A CA 1
ATOM 1022 C C . ASN A 1 127 ? 14.366 5.995 -3.672 1.00 95.38 127 ASN A C 1
ATOM 1024 O O . ASN A 1 127 ? 14.215 5.387 -4.731 1.00 95.38 127 ASN A O 1
ATOM 1028 N N . ASN A 1 128 ? 13.538 6.939 -3.255 1.00 95.75 128 ASN A N 1
ATOM 1029 C CA . ASN A 1 128 ? 12.337 7.296 -3.984 1.00 95.75 128 ASN A CA 1
ATOM 1030 C C . ASN A 1 128 ? 12.017 8.772 -3.747 1.00 95.75 128 ASN A C 1
ATOM 1032 O O . ASN A 1 128 ? 11.689 9.157 -2.623 1.00 95.75 128 ASN A O 1
ATOM 1036 N N . ASP A 1 129 ? 12.121 9.566 -4.811 1.00 95.25 129 ASP A N 1
ATOM 1037 C CA . ASP A 1 129 ? 11.631 10.940 -4.838 1.00 95.25 129 ASP A CA 1
ATOM 1038 C C . ASP A 1 129 ? 10.105 10.897 -4.830 1.00 95.25 129 ASP A C 1
ATOM 1040 O O . ASP A 1 129 ? 9.476 10.517 -5.817 1.00 95.25 129 ASP A O 1
ATOM 1044 N N . ILE A 1 130 ? 9.519 11.229 -3.686 1.00 95.31 130 ILE A N 1
ATOM 1045 C CA . ILE A 1 130 ? 8.087 11.072 -3.438 1.00 95.31 130 ILE A CA 1
ATOM 1046 C C . ILE A 1 130 ? 7.261 12.090 -4.215 1.00 95.31 130 ILE A C 1
ATOM 1048 O O . ILE A 1 130 ? 6.113 11.800 -4.551 1.00 95.31 130 ILE A O 1
ATOM 1052 N N . TYR A 1 131 ? 7.831 13.257 -4.512 1.00 94.31 131 TYR A N 1
ATOM 1053 C CA . TYR A 1 131 ? 7.098 14.333 -5.159 1.00 94.31 131 TYR A CA 1
ATOM 1054 C C . TYR A 1 131 ? 7.215 14.265 -6.683 1.00 94.31 131 TYR A C 1
ATOM 1056 O O . TYR A 1 131 ? 6.195 14.207 -7.368 1.00 94.31 131 TYR A O 1
ATOM 1064 N N . GLY A 1 132 ? 8.438 14.234 -7.218 1.00 90.81 132 GLY A N 1
ATOM 1065 C CA . GLY A 1 132 ? 8.666 14.303 -8.663 1.00 90.81 132 GLY A CA 1
ATOM 1066 C C . GLY A 1 132 ? 8.610 12.943 -9.359 1.00 90.81 132 GLY A C 1
ATOM 1067 O O . GLY A 1 132 ? 7.969 12.786 -10.399 1.00 90.81 132 GLY A O 1
ATOM 1068 N N . GLY A 1 133 ? 9.287 11.940 -8.798 1.00 93.31 133 GLY A N 1
ATOM 1069 C CA . GLY A 1 133 ? 9.497 10.648 -9.457 1.00 93.31 133 GLY A CA 1
ATOM 1070 C C . GLY A 1 133 ? 8.450 9.573 -9.155 1.00 93.31 133 GLY A C 1
ATOM 1071 O O . GLY A 1 133 ? 8.037 8.830 -10.049 1.00 93.31 133 GLY A O 1
ATOM 1072 N N . TRP A 1 134 ? 8.040 9.435 -7.895 1.00 96.44 134 TRP A N 1
ATOM 1073 C CA . TRP A 1 134 ? 7.216 8.318 -7.432 1.00 96.44 134 TRP A CA 1
ATOM 1074 C C . TRP A 1 134 ? 5.869 8.204 -8.148 1.00 96.44 134 TRP A C 1
ATOM 1076 O O . TRP A 1 134 ? 5.551 7.080 -8.540 1.00 96.44 134 TRP A O 1
ATOM 1086 N N . PRO A 1 135 ? 5.093 9.284 -8.383 1.00 96.38 135 PRO A N 1
ATOM 1087 C CA . PRO A 1 135 ? 3.795 9.143 -9.036 1.00 96.38 135 PRO A CA 1
ATOM 1088 C C . PRO A 1 135 ? 3.905 8.496 -10.424 1.00 96.38 135 PRO A C 1
ATOM 1090 O O . PRO A 1 135 ? 3.187 7.545 -10.725 1.00 96.38 135 PRO A O 1
ATOM 1093 N N . LEU A 1 136 ? 4.869 8.935 -11.240 1.00 97.00 136 LEU A N 1
ATOM 1094 C CA . LEU A 1 136 ? 5.133 8.364 -12.564 1.00 97.00 136 LEU A CA 1
ATOM 1095 C C . LEU A 1 136 ? 5.570 6.891 -12.477 1.00 97.00 136 LEU A C 1
ATOM 1097 O O . LEU A 1 136 ? 5.041 6.040 -13.197 1.00 97.00 136 LEU A O 1
ATOM 1101 N N . ASN A 1 137 ? 6.480 6.567 -11.547 1.00 97.50 137 ASN A N 1
ATOM 1102 C CA . ASN A 1 137 ? 6.891 5.184 -11.282 1.00 97.50 137 ASN A CA 1
ATOM 1103 C C . ASN A 1 137 ? 5.699 4.304 -10.871 1.00 97.50 137 ASN A C 1
ATOM 1105 O O . ASN A 1 137 ? 5.590 3.163 -11.318 1.00 97.50 137 ASN A O 1
ATOM 1109 N N . ALA A 1 138 ? 4.802 4.817 -10.025 1.00 97.94 138 ALA A N 1
ATOM 1110 C CA . ALA A 1 138 ? 3.634 4.094 -9.542 1.00 97.94 138 ALA A CA 1
ATOM 1111 C C . ALA A 1 138 ? 2.660 3.771 -10.683 1.00 97.94 138 ALA A C 1
ATOM 1113 O O . ALA A 1 138 ? 2.224 2.625 -10.791 1.00 97.94 138 ALA A O 1
ATOM 1114 N N . PHE A 1 139 ? 2.386 4.718 -11.586 1.00 98.19 139 PHE A N 1
ATOM 1115 C CA . PHE A 1 139 ? 1.568 4.460 -12.777 1.00 98.19 139 PHE A CA 1
ATOM 1116 C C . PHE A 1 139 ? 2.204 3.437 -13.730 1.00 98.19 139 PHE A C 1
ATOM 1118 O O . PHE A 1 139 ? 1.507 2.555 -14.244 1.00 98.19 139 PHE A O 1
ATOM 1125 N N . ALA A 1 140 ? 3.519 3.512 -13.953 1.00 98.25 140 ALA A N 1
ATOM 1126 C CA . ALA A 1 140 ? 4.229 2.536 -14.781 1.00 98.25 140 ALA A CA 1
ATOM 1127 C C . ALA A 1 140 ? 4.178 1.129 -14.164 1.00 98.25 140 ALA A C 1
ATOM 1129 O O . ALA A 1 140 ? 3.810 0.163 -14.833 1.00 98.25 140 ALA A O 1
ATOM 1130 N N . LEU A 1 141 ? 4.442 1.010 -12.863 1.00 98.62 141 LEU A N 1
ATOM 1131 C CA . LEU A 1 141 ? 4.325 -0.253 -12.133 1.00 98.62 141 LEU A CA 1
ATOM 1132 C C . LEU A 1 141 ? 2.890 -0.784 -12.116 1.00 98.62 141 LEU A C 1
ATOM 1134 O O . LEU A 1 141 ? 2.684 -1.990 -12.234 1.00 98.62 141 LEU A O 1
ATOM 1138 N N . ARG A 1 142 ? 1.887 0.092 -12.028 1.00 98.31 142 ARG A N 1
ATOM 1139 C CA . ARG A 1 142 ? 0.479 -0.303 -12.108 1.00 98.31 142 ARG A CA 1
ATOM 1140 C C . ARG A 1 142 ? 0.135 -0.902 -13.475 1.00 98.31 142 ARG A C 1
ATOM 1142 O O . ARG A 1 142 ? -0.589 -1.894 -13.538 1.00 98.31 142 ARG A O 1
ATOM 1149 N N . ASN A 1 143 ? 0.716 -0.369 -14.552 1.00 98.12 143 ASN A N 1
ATOM 1150 C CA . ASN A 1 143 ? 0.612 -0.945 -15.895 1.00 98.12 143 ASN A CA 1
ATOM 1151 C C . ASN A 1 143 ? 1.302 -2.315 -15.996 1.00 98.12 143 ASN A C 1
ATOM 1153 O O . ASN A 1 143 ? 0.695 -3.260 -16.504 1.00 98.12 143 ASN A O 1
ATOM 1157 N N . LEU A 1 144 ? 2.519 -2.460 -15.455 1.00 98.50 144 LEU A N 1
ATOM 1158 C CA . LEU A 1 144 ? 3.207 -3.758 -15.382 1.00 98.50 144 LEU A CA 1
ATOM 1159 C C . LEU A 1 144 ? 2.363 -4.797 -14.640 1.00 98.50 144 LEU A C 1
ATOM 1161 O O . LEU A 1 144 ? 2.178 -5.910 -15.128 1.00 98.50 144 LEU A O 1
ATOM 1165 N N . GLN A 1 145 ? 1.824 -4.421 -13.478 1.00 98.62 145 GLN A N 1
ATOM 1166 C CA . GLN A 1 145 ? 0.978 -5.293 -12.674 1.00 98.62 145 GLN A CA 1
ATOM 1167 C C . GLN A 1 145 ? -0.255 -5.741 -13.453 1.00 98.62 145 GLN A C 1
ATOM 1169 O O . GLN A 1 145 ? -0.564 -6.928 -13.456 1.00 98.62 145 GLN A O 1
ATOM 1174 N N . GLN A 1 146 ? -0.951 -4.813 -14.116 1.00 98.38 146 GLN A N 1
ATOM 1175 C CA . GLN A 1 146 ? -2.129 -5.136 -14.917 1.00 98.38 146 GLN A CA 1
ATOM 1176 C C . GLN A 1 146 ? -1.793 -6.085 -16.065 1.00 98.38 146 GLN A C 1
ATOM 1178 O O . GLN A 1 146 ? -2.568 -7.004 -16.334 1.00 98.38 146 GLN A O 1
ATOM 1183 N N . ASN A 1 147 ? -0.655 -5.882 -16.727 1.00 98.19 147 ASN A N 1
ATOM 1184 C CA . ASN A 1 147 ? -0.209 -6.755 -17.801 1.00 98.19 147 ASN A CA 1
ATOM 1185 C C . ASN A 1 147 ? 0.093 -8.174 -17.288 1.00 98.19 147 ASN A C 1
ATOM 1187 O O . ASN A 1 147 ? -0.421 -9.135 -17.857 1.00 98.19 147 ASN A O 1
ATOM 1191 N N . ILE A 1 148 ? 0.816 -8.310 -16.171 1.00 98.38 148 ILE A N 1
ATOM 1192 C CA . ILE A 1 148 ? 1.057 -9.616 -15.537 1.00 98.38 148 ILE A CA 1
ATOM 1193 C C . ILE A 1 148 ? -0.264 -10.254 -15.089 1.00 98.38 148 ILE A C 1
ATOM 1195 O O . ILE A 1 148 ? -0.491 -11.420 -15.390 1.00 98.38 148 ILE A O 1
ATOM 1199 N N . ALA A 1 149 ? -1.152 -9.501 -14.427 1.00 98.25 149 ALA A N 1
ATOM 1200 C CA . ALA A 1 149 ? -2.451 -9.986 -13.950 1.00 98.25 149 ALA A CA 1
ATOM 1201 C C . ALA A 1 149 ? -3.292 -10.593 -15.085 1.00 98.25 149 ALA A C 1
ATOM 1203 O O . ALA A 1 149 ? -3.824 -11.690 -14.937 1.00 98.25 149 ALA A O 1
ATOM 1204 N N . VAL A 1 150 ? -3.354 -9.915 -16.239 1.00 98.25 150 VAL A N 1
ATOM 1205 C CA . VAL A 1 150 ? -4.049 -10.420 -17.436 1.00 98.25 150 VAL A CA 1
ATOM 1206 C C . VAL A 1 150 ? -3.405 -11.706 -17.943 1.00 98.25 150 VAL A C 1
ATOM 1208 O O . VAL A 1 150 ? -4.117 -12.664 -18.231 1.00 98.25 150 VAL A O 1
ATOM 1211 N N . GLU A 1 151 ? -2.076 -11.748 -18.030 1.00 98.38 151 GLU A N 1
ATOM 1212 C CA . GLU A 1 151 ? -1.349 -12.913 -18.545 1.00 98.38 151 GLU A CA 1
ATOM 1213 C C . GLU A 1 151 ? -1.483 -14.148 -17.645 1.00 98.38 151 GLU A C 1
ATOM 1215 O O . GLU A 1 151 ? -1.533 -15.264 -18.156 1.00 98.38 151 GLU A O 1
ATOM 1220 N N . VAL A 1 152 ? -1.610 -13.965 -16.326 1.00 97.81 152 VAL A N 1
ATOM 1221 C CA . VAL A 1 152 ? -1.846 -15.066 -15.372 1.00 97.81 152 VAL A CA 1
ATOM 1222 C C . VAL A 1 152 ? -3.335 -15.383 -15.158 1.00 97.81 152 VAL A C 1
ATOM 1224 O O . VAL A 1 152 ? -3.661 -16.288 -14.391 1.00 97.81 152 VAL A O 1
ATOM 1227 N N . GLY A 1 153 ? -4.250 -14.644 -15.799 1.00 97.62 153 GLY A N 1
ATOM 1228 C CA . GLY A 1 153 ? -5.698 -14.841 -15.666 1.00 97.62 153 GLY A CA 1
ATOM 1229 C C . GLY A 1 153 ? -6.264 -14.457 -14.293 1.00 97.62 153 GLY A C 1
ATOM 1230 O O . GLY A 1 153 ? -7.130 -15.157 -13.768 1.00 97.62 153 GLY A O 1
ATOM 1231 N N . LYS A 1 154 ? -5.762 -13.376 -13.686 1.00 97.75 154 LYS A N 1
ATOM 1232 C CA . LYS A 1 154 ? -6.186 -12.870 -12.371 1.00 97.75 154 LYS A CA 1
ATOM 1233 C C . LYS A 1 154 ? -6.701 -11.434 -12.445 1.00 97.75 154 LYS A C 1
ATOM 1235 O O . LYS A 1 154 ? -6.358 -10.663 -13.341 1.00 97.75 154 LYS A O 1
ATOM 1240 N N . ASN A 1 155 ? -7.510 -11.069 -11.460 1.00 97.56 155 ASN A N 1
ATOM 1241 C CA . ASN A 1 155 ? -7.953 -9.703 -11.227 1.00 97.56 155 ASN A CA 1
ATOM 1242 C C . ASN A 1 155 ? -6.792 -8.843 -10.712 1.00 97.56 155 ASN A C 1
ATOM 1244 O O . ASN A 1 155 ? -5.823 -9.337 -10.128 1.00 97.56 155 ASN A O 1
ATOM 1248 N N . LEU A 1 156 ? -6.896 -7.534 -10.914 1.00 97.94 156 LEU A N 1
ATOM 1249 C CA . LEU A 1 156 ? -5.897 -6.584 -10.446 1.00 97.94 156 LEU A CA 1
ATOM 1250 C C . LEU A 1 156 ? -6.038 -6.377 -8.929 1.00 97.94 156 LEU A C 1
ATOM 1252 O O . LEU A 1 156 ? -6.992 -5.756 -8.473 1.00 97.94 156 LEU A O 1
ATOM 1256 N N . GLY A 1 157 ? -5.088 -6.901 -8.152 1.00 97.06 157 GLY A N 1
ATOM 1257 C CA . GLY A 1 157 ? -5.008 -6.690 -6.706 1.00 97.06 157 GLY A CA 1
ATOM 1258 C C . GLY A 1 157 ? -4.281 -5.395 -6.336 1.00 97.06 157 GLY A C 1
ATOM 1259 O O . GLY A 1 157 ? -4.036 -4.529 -7.175 1.00 97.06 157 GLY A O 1
ATOM 1260 N N . ALA A 1 158 ? -3.880 -5.267 -5.073 1.00 96.88 158 ALA A N 1
ATOM 1261 C CA . ALA A 1 158 ? -3.146 -4.098 -4.584 1.00 96.88 158 ALA A CA 1
ATOM 1262 C C . ALA A 1 158 ? -1.710 -4.020 -5.142 1.00 96.88 158 ALA A C 1
ATOM 1264 O O . ALA A 1 158 ? -1.010 -5.035 -5.225 1.00 96.88 158 ALA A O 1
ATOM 1265 N N . LEU A 1 159 ? -1.272 -2.808 -5.492 1.00 98.56 159 LEU A N 1
ATOM 1266 C CA . LEU A 1 159 ? 0.136 -2.459 -5.686 1.00 98.56 159 LEU A CA 1
ATOM 1267 C C . LEU A 1 159 ? 0.676 -1.838 -4.398 1.00 98.56 159 LEU A C 1
ATOM 1269 O O . LEU A 1 159 ? 0.181 -0.804 -3.961 1.00 98.56 159 LEU A O 1
ATOM 1273 N N . THR A 1 160 ? 1.730 -2.413 -3.837 1.00 98.38 160 THR A N 1
ATOM 1274 C CA . THR A 1 160 ? 2.435 -1.852 -2.682 1.00 98.38 160 THR A CA 1
ATOM 1275 C C . THR A 1 160 ? 3.792 -1.317 -3.115 1.00 98.38 160 THR A C 1
ATOM 1277 O O . THR A 1 160 ? 4.612 -2.056 -3.653 1.00 98.38 160 THR A O 1
ATOM 1280 N N . THR A 1 161 ? 4.082 -0.046 -2.851 1.00 98.31 161 THR A N 1
ATOM 1281 C CA . THR A 1 161 ? 5.434 0.507 -3.015 1.00 98.31 161 THR A CA 1
ATOM 1282 C C . THR A 1 161 ? 6.087 0.701 -1.655 1.00 98.31 161 THR A C 1
ATOM 1284 O O . THR A 1 161 ? 5.556 1.430 -0.816 1.00 98.31 161 THR A O 1
ATOM 1287 N N . ILE A 1 162 ? 7.248 0.084 -1.445 1.00 98.44 162 ILE A N 1
ATOM 1288 C CA . ILE A 1 162 ? 8.053 0.226 -0.230 1.00 98.44 162 ILE A CA 1
ATOM 1289 C C . ILE A 1 162 ? 9.267 1.089 -0.558 1.00 98.44 162 ILE A C 1
ATOM 1291 O O . ILE A 1 162 ? 10.138 0.667 -1.310 1.00 98.44 162 ILE A O 1
ATOM 1295 N N . SER A 1 163 ? 9.351 2.273 0.037 1.00 97.94 163 SER A N 1
ATOM 1296 C CA . SER A 1 163 ? 10.505 3.169 -0.070 1.00 97.94 163 SER A CA 1
ATOM 1297 C C . SER A 1 163 ? 11.368 3.046 1.182 1.00 97.94 163 SER A C 1
ATOM 1299 O O . SER A 1 163 ? 10.893 3.349 2.282 1.00 97.94 163 SER A O 1
ATOM 1301 N N . HIS A 1 164 ? 12.625 2.627 1.031 1.00 97.12 164 HIS A N 1
ATOM 1302 C CA . HIS A 1 164 ? 13.595 2.629 2.128 1.00 97.12 164 HIS A CA 1
ATOM 1303 C C . HIS A 1 164 ? 13.994 4.066 2.485 1.00 97.12 164 HIS A C 1
ATOM 1305 O O . HIS A 1 164 ? 13.766 4.500 3.611 1.00 97.12 164 HIS A O 1
ATOM 1311 N N . ILE A 1 165 ? 14.492 4.826 1.506 1.00 96.94 165 ILE A N 1
ATOM 1312 C CA . ILE A 1 165 ? 14.647 6.280 1.601 1.00 96.94 165 ILE A CA 1
ATOM 1313 C C . ILE A 1 165 ? 13.497 6.909 0.815 1.00 96.94 165 ILE A C 1
ATOM 1315 O O . ILE A 1 165 ? 13.328 6.644 -0.374 1.00 96.94 165 ILE A O 1
ATOM 1319 N N . ALA A 1 166 ? 12.665 7.671 1.515 1.00 96.19 166 ALA A N 1
ATOM 1320 C CA . ALA A 1 166 ? 11.587 8.461 0.942 1.00 96.19 166 ALA A CA 1
ATOM 1321 C C . ALA A 1 166 ? 11.975 9.927 1.112 1.00 96.19 166 ALA A C 1
ATOM 1323 O O . ALA A 1 166 ? 12.054 10.400 2.246 1.00 96.19 166 ALA A O 1
ATOM 1324 N N . GLU A 1 167 ? 12.263 10.608 0.009 1.00 95.00 167 GLU A N 1
ATOM 1325 C CA . GLU A 1 167 ? 12.773 11.977 0.026 1.00 95.00 167 GLU A CA 1
ATOM 1326 C C . GLU A 1 167 ? 11.915 12.910 -0.827 1.00 95.00 167 GLU A C 1
ATOM 1328 O O . GLU A 1 167 ? 11.181 12.477 -1.715 1.00 95.00 167 GLU A O 1
ATOM 1333 N N . ILE A 1 168 ? 12.005 14.200 -0.521 1.00 95.62 168 ILE A N 1
ATOM 1334 C CA . ILE A 1 168 ? 11.487 15.294 -1.338 1.00 95.62 168 ILE A CA 1
ATOM 1335 C C . ILE A 1 168 ? 12.679 16.218 -1.562 1.00 95.62 168 ILE A C 1
ATOM 1337 O O . ILE A 1 168 ? 13.353 16.585 -0.596 1.00 95.62 168 ILE A O 1
ATOM 1341 N N . TYR A 1 169 ? 12.965 16.564 -2.817 1.00 92.38 169 TYR A N 1
ATOM 1342 C CA . TYR A 1 169 ? 14.051 17.489 -3.116 1.00 92.38 169 TYR A CA 1
ATOM 1343 C C . TYR A 1 169 ? 13.738 18.890 -2.588 1.00 92.38 169 TYR A C 1
ATOM 1345 O O . TYR A 1 169 ? 12.596 19.339 -2.618 1.00 92.38 169 TYR A O 1
ATOM 1353 N N . GLU A 1 170 ? 14.773 19.609 -2.149 1.00 94.25 170 GLU A N 1
ATOM 1354 C CA . GLU A 1 170 ? 14.640 20.964 -1.592 1.00 94.25 170 GLU A CA 1
ATOM 1355 C C . GLU A 1 170 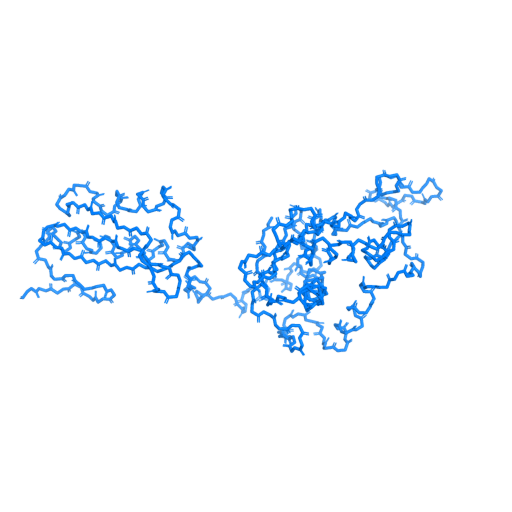? 13.885 21.913 -2.538 1.00 94.25 170 GLU A C 1
ATOM 1357 O O . GLU A 1 170 ? 13.045 22.696 -2.104 1.00 94.25 170 GLU A O 1
ATOM 1362 N N . ILE A 1 171 ? 14.133 21.796 -3.849 1.00 93.56 171 ILE A N 1
ATOM 1363 C CA . ILE A 1 171 ? 13.465 22.604 -4.880 1.00 93.56 171 ILE A CA 1
ATOM 1364 C C . ILE A 1 171 ? 11.947 22.375 -4.934 1.00 93.56 171 ILE A C 1
ATOM 1366 O O . ILE A 1 171 ? 11.202 23.286 -5.285 1.00 93.56 171 ILE A O 1
ATOM 1370 N N . ASP A 1 172 ? 11.492 21.185 -4.546 1.00 94.75 172 ASP A N 1
ATOM 1371 C CA . ASP A 1 172 ? 10.091 20.777 -4.575 1.00 94.75 172 ASP A CA 1
ATOM 1372 C C . ASP A 1 172 ? 9.395 20.945 -3.216 1.00 94.75 172 ASP A C 1
ATOM 1374 O O . ASP A 1 172 ? 8.173 20.825 -3.125 1.00 94.75 172 ASP A O 1
ATOM 1378 N N . TYR A 1 173 ? 10.141 21.245 -2.148 1.00 94.44 173 TYR A N 1
ATOM 1379 C CA . TYR A 1 173 ? 9.631 21.204 -0.778 1.00 94.44 173 TYR A CA 1
ATOM 1380 C C . TYR A 1 173 ? 8.484 22.193 -0.523 1.00 94.44 173 TYR A C 1
ATOM 1382 O O . TYR A 1 173 ? 7.456 21.831 0.057 1.00 94.44 173 TYR A O 1
ATOM 1390 N N . GLU A 1 174 ? 8.614 23.439 -0.986 1.00 96.19 174 GLU A N 1
ATOM 1391 C CA . GLU A 1 174 ? 7.562 24.447 -0.798 1.00 96.19 174 GLU A CA 1
ATOM 1392 C C . GLU A 1 174 ? 6.304 24.146 -1.616 1.00 96.19 174 GLU A C 1
ATOM 1394 O O . GLU A 1 174 ? 5.190 24.395 -1.153 1.00 96.19 174 GLU A O 1
ATOM 1399 N N . ASP A 1 175 ? 6.451 23.564 -2.802 1.00 94.69 175 ASP A N 1
ATOM 1400 C CA . ASP A 1 175 ? 5.301 23.153 -3.601 1.00 94.69 175 ASP A CA 1
ATOM 1401 C C . ASP A 1 175 ? 4.628 21.907 -3.019 1.00 94.69 175 ASP A C 1
ATOM 1403 O O . ASP A 1 175 ? 3.399 21.859 -2.950 1.00 94.69 175 ASP A O 1
ATOM 1407 N N . ALA A 1 176 ? 5.398 20.944 -2.507 1.00 94.75 176 ALA A N 1
ATOM 1408 C CA . ALA A 1 176 ? 4.865 19.798 -1.778 1.00 94.75 176 ALA A CA 1
ATOM 1409 C C . ALA A 1 176 ? 4.044 20.238 -0.554 1.00 94.75 176 ALA A C 1
ATOM 1411 O O . ALA A 1 176 ? 2.939 19.738 -0.336 1.00 94.75 176 ALA A O 1
ATOM 1412 N N . LYS A 1 177 ? 4.526 21.230 0.209 1.00 95.62 177 LYS A N 1
ATOM 1413 C CA . LYS A 1 177 ? 3.779 21.806 1.340 1.00 95.62 177 LYS A CA 1
ATOM 1414 C C . LYS A 1 177 ? 2.447 22.419 0.919 1.00 95.62 177 LYS A C 1
ATOM 1416 O O . LYS A 1 177 ? 1.457 22.208 1.616 1.00 95.62 177 LYS A O 1
ATOM 1421 N N . LYS A 1 178 ? 2.401 23.153 -0.199 1.00 95.62 178 LYS A N 1
ATOM 1422 C CA . LYS A 1 178 ? 1.145 23.718 -0.724 1.00 95.62 178 LYS A CA 1
ATOM 1423 C C . LYS A 1 178 ? 0.163 22.619 -1.101 1.00 95.62 178 LYS A C 1
ATOM 1425 O O . LYS A 1 178 ? -0.979 22.667 -0.663 1.00 95.62 178 LYS A O 1
ATOM 1430 N N . VAL A 1 179 ? 0.628 21.594 -1.821 1.00 94.75 179 VAL A N 1
ATOM 1431 C CA . VAL A 1 179 ? -0.210 20.447 -2.197 1.00 94.75 179 VAL A CA 1
ATOM 1432 C C . VAL A 1 179 ? -0.818 19.796 -0.956 1.00 94.75 179 VAL A C 1
ATOM 1434 O O . VAL A 1 179 ? -2.025 19.579 -0.921 1.00 94.75 179 VAL A O 1
ATOM 1437 N N . VAL A 1 180 ? -0.025 19.544 0.090 1.00 93.56 180 VAL A N 1
ATOM 1438 C CA . VAL A 1 180 ? -0.550 18.991 1.348 1.00 93.56 180 VAL A CA 1
ATOM 1439 C C . VAL A 1 180 ? -1.545 19.951 2.001 1.00 93.56 180 VAL A C 1
ATOM 1441 O O . VAL A 1 180 ? -2.624 19.523 2.380 1.00 93.56 180 VAL A O 1
ATOM 1444 N N . ALA A 1 181 ? -1.238 21.244 2.105 1.00 94.06 181 ALA A N 1
ATOM 1445 C CA . ALA A 1 181 ? -2.133 22.211 2.743 1.00 94.06 181 ALA A CA 1
ATOM 1446 C C . ALA A 1 181 ? -3.484 22.367 2.017 1.00 94.06 181 ALA A C 1
ATOM 1448 O O . ALA A 1 181 ? -4.503 22.599 2.661 1.00 94.06 181 ALA A O 1
ATOM 1449 N N . GLU A 1 182 ? -3.492 22.245 0.690 1.00 94.00 182 GLU A N 1
ATOM 1450 C CA . GLU A 1 182 ? -4.687 22.403 -0.144 1.00 94.00 182 GLU A CA 1
ATOM 1451 C C . GLU A 1 182 ? -5.523 21.121 -0.250 1.00 94.00 182 GLU A C 1
ATOM 1453 O O . GLU A 1 182 ? -6.725 21.199 -0.500 1.00 94.00 182 GLU A O 1
ATOM 1458 N N . ASN A 1 183 ? -4.905 19.948 -0.072 1.00 90.19 183 ASN A N 1
ATOM 1459 C CA . ASN A 1 183 ? -5.542 18.655 -0.346 1.00 90.19 183 ASN A CA 1
ATOM 1460 C C . ASN A 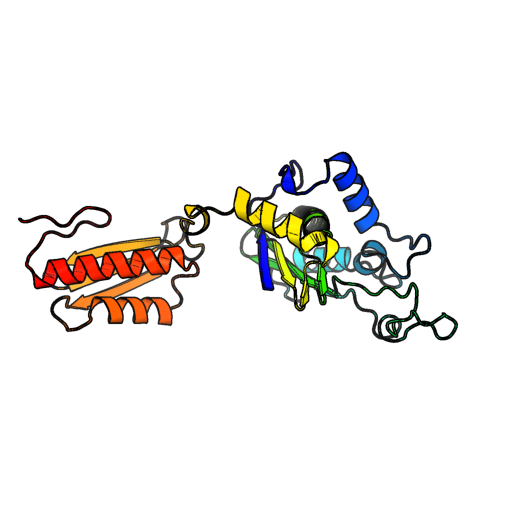1 183 ? -5.650 17.739 0.886 1.00 90.19 183 ASN A C 1
ATOM 1462 O O . ASN A 1 183 ? -6.402 16.763 0.844 1.00 90.19 183 ASN A O 1
ATOM 1466 N N . ASP A 1 184 ? -4.937 18.020 1.984 1.00 88.94 184 ASP A N 1
ATOM 1467 C CA . ASP A 1 184 ? -5.082 17.263 3.229 1.00 88.94 184 ASP A CA 1
ATOM 1468 C C . ASP A 1 184 ? -6.377 17.658 3.948 1.00 88.94 184 ASP A C 1
ATOM 1470 O O . ASP A 1 184 ? -6.633 18.824 4.249 1.00 88.94 184 ASP A O 1
ATOM 1474 N N . SER A 1 185 ? -7.207 16.664 4.252 1.00 88.19 185 SER A N 1
ATOM 1475 C CA . SER A 1 185 ? -8.452 16.855 4.988 1.00 88.19 185 SER A CA 1
ATOM 1476 C C . SER A 1 185 ? -8.673 15.718 5.976 1.00 88.19 185 SER A C 1
ATOM 1478 O O . SER A 1 185 ? -8.240 14.587 5.756 1.00 88.19 185 SER A O 1
ATOM 1480 N N . LEU A 1 186 ? -9.437 15.986 7.041 1.00 85.69 186 LEU A N 1
ATOM 1481 C CA . LEU A 1 186 ? -9.820 14.969 8.031 1.00 85.69 186 LEU A CA 1
ATOM 1482 C C . LEU A 1 186 ? -10.598 13.792 7.416 1.00 85.69 186 LEU A C 1
ATOM 1484 O O . LEU A 1 186 ? -10.698 12.736 8.032 1.00 85.69 186 LEU A O 1
ATOM 1488 N N . ALA A 1 187 ? -11.107 13.924 6.187 1.00 84.81 187 ALA A N 1
ATOM 1489 C CA . ALA A 1 187 ? -11.720 12.806 5.480 1.00 84.81 187 ALA A CA 1
ATOM 1490 C C . ALA A 1 187 ? -10.748 11.624 5.309 1.00 84.81 187 ALA A C 1
ATOM 1492 O O . ALA A 1 187 ? -11.187 10.478 5.338 1.00 84.81 187 ALA A O 1
ATOM 1493 N N . ARG A 1 188 ? -9.427 11.865 5.233 1.00 82.88 188 ARG A N 1
ATOM 1494 C CA . ARG A 1 188 ? -8.432 10.780 5.150 1.00 82.88 188 ARG A CA 1
ATOM 1495 C C . ARG A 1 188 ? -8.347 9.918 6.409 1.00 82.88 188 ARG A C 1
ATOM 1497 O O . ARG A 1 188 ? -7.761 8.846 6.359 1.00 82.88 188 ARG A O 1
ATOM 1504 N N . THR A 1 189 ? -8.867 10.391 7.544 1.00 82.88 189 THR A N 1
ATOM 1505 C CA . THR A 1 189 ? -8.947 9.602 8.783 1.00 82.88 189 THR A CA 1
ATOM 1506 C C . THR A 1 189 ? -10.304 8.918 8.939 1.00 82.88 189 THR A C 1
ATOM 1508 O O . THR A 1 189 ? -10.535 8.263 9.946 1.00 82.88 189 THR A O 1
ATOM 1511 N N . CYS A 1 190 ? -11.209 9.073 7.971 1.00 84.44 190 CYS A N 1
ATOM 1512 C CA . CYS A 1 190 ? -12.528 8.447 7.936 1.00 84.44 190 CYS A CA 1
ATOM 1513 C C . CYS A 1 190 ? -12.587 7.436 6.782 1.00 84.44 190 CYS A C 1
ATOM 1515 O O . CYS A 1 190 ? -13.406 7.541 5.869 1.00 84.44 190 CYS A O 1
ATOM 1517 N N . LEU A 1 191 ? -11.641 6.498 6.783 1.00 82.69 191 LEU A N 1
ATOM 1518 C CA . LEU A 1 191 ? -11.555 5.432 5.792 1.00 82.69 191 LEU A CA 1
ATOM 1519 C C . LEU A 1 191 ? -12.088 4.130 6.386 1.00 82.69 191 LEU A C 1
ATOM 1521 O O . LEU A 1 191 ? -11.974 3.890 7.588 1.00 82.69 191 LEU A O 1
ATOM 1525 N N . TYR A 1 192 ? -12.654 3.290 5.522 1.00 83.94 192 TYR A N 1
ATOM 1526 C CA . TYR A 1 192 ? -12.962 1.913 5.882 1.00 83.94 192 TYR A CA 1
ATOM 1527 C C . TYR A 1 192 ? -11.666 1.174 6.210 1.00 83.94 192 TYR A C 1
ATOM 1529 O O . TYR A 1 192 ? -10.694 1.267 5.459 1.00 83.94 192 TYR A O 1
ATOM 1537 N N . ASP A 1 193 ? -11.664 0.433 7.314 1.00 88.56 193 ASP A N 1
ATOM 1538 C CA . ASP A 1 193 ? -10.530 -0.406 7.675 1.00 88.56 193 ASP A CA 1
ATOM 1539 C C . ASP A 1 193 ? -10.508 -1.648 6.781 1.00 88.56 193 ASP A C 1
ATOM 1541 O O . ASP A 1 193 ? -11.499 -2.368 6.648 1.00 88.56 193 ASP A O 1
ATOM 1545 N N . THR A 1 194 ? -9.362 -1.909 6.158 1.00 84.56 194 THR A N 1
ATOM 1546 C CA . THR A 1 194 ? -9.192 -3.060 5.259 1.00 84.56 194 THR A CA 1
ATOM 1547 C C . THR A 1 194 ? -9.298 -4.410 5.971 1.00 84.56 194 THR A C 1
ATOM 1549 O O . THR A 1 194 ? -9.470 -5.431 5.307 1.00 84.56 194 THR A O 1
ATOM 1552 N N . ARG A 1 195 ? -9.203 -4.443 7.308 1.00 88.81 195 ARG A N 1
ATOM 1553 C CA . ARG A 1 195 ? -9.327 -5.673 8.102 1.00 88.81 195 ARG A CA 1
ATOM 1554 C C . ARG A 1 195 ? -10.765 -6.034 8.446 1.00 88.81 195 ARG A C 1
ATOM 1556 O O . ARG A 1 195 ? -11.019 -7.204 8.716 1.00 88.81 195 ARG A O 1
ATOM 1563 N N . GLY A 1 196 ? -11.689 -5.077 8.411 1.00 89.88 196 GLY A N 1
ATOM 1564 C CA . GLY A 1 196 ? -13.082 -5.329 8.752 1.00 89.88 196 GLY A CA 1
ATOM 1565 C C . GLY A 1 196 ? -13.804 -4.118 9.319 1.00 89.88 196 GLY A C 1
ATOM 1566 O O . GLY A 1 196 ? -13.270 -3.015 9.388 1.00 89.88 196 GLY A O 1
ATOM 1567 N N . TYR A 1 197 ? -15.029 -4.344 9.776 1.00 93.12 197 TYR A N 1
ATOM 1568 C CA . TYR A 1 197 ? -15.771 -3.384 10.590 1.00 93.12 197 TYR A CA 1
ATOM 1569 C C . TYR A 1 197 ? -16.243 -4.051 11.879 1.00 93.12 197 TYR A C 1
ATOM 1571 O O . TYR A 1 197 ? -16.171 -5.273 12.024 1.00 93.12 197 TYR A O 1
ATOM 1579 N N . TYR A 1 198 ? -16.716 -3.247 12.828 1.00 96.00 198 TYR A N 1
ATOM 1580 C CA . TYR A 1 198 ? -17.182 -3.735 14.118 1.00 96.00 198 TYR A CA 1
ATOM 1581 C C . TYR A 1 198 ? -18.557 -3.194 14.485 1.00 96.00 198 TYR A C 1
ATOM 1583 O O . TYR A 1 198 ? -18.962 -2.103 14.078 1.00 96.00 198 TYR A O 1
ATOM 1591 N N . THR A 1 199 ? -19.241 -3.955 15.330 1.00 97.25 199 THR A N 1
ATOM 1592 C CA . THR A 1 199 ? -20.450 -3.531 16.032 1.00 97.25 199 THR A CA 1
ATOM 1593 C C . THR A 1 199 ? -20.240 -3.645 17.530 1.00 97.25 199 THR A C 1
ATOM 1595 O O . THR A 1 199 ? -19.616 -4.596 17.999 1.00 97.25 199 THR A O 1
ATOM 1598 N N . ILE A 1 200 ? -20.794 -2.704 18.283 1.00 98.50 200 ILE A N 1
ATOM 1599 C CA . ILE A 1 200 ? -20.776 -2.682 19.741 1.00 98.50 200 ILE A CA 1
ATOM 1600 C C . ILE A 1 200 ? -22.214 -2.735 20.235 1.00 98.50 200 ILE A C 1
ATOM 1602 O O . ILE A 1 200 ? -23.071 -1.979 19.776 1.00 98.50 200 ILE A O 1
ATOM 1606 N N . SER A 1 201 ? -22.469 -3.602 21.203 1.00 98.25 201 SER A N 1
ATOM 1607 C CA . SER A 1 201 ? -23.758 -3.719 21.876 1.00 98.25 201 SER A CA 1
ATOM 1608 C C . SER A 1 201 ? -23.571 -3.862 23.386 1.00 98.25 201 SER A C 1
ATOM 1610 O O . SER A 1 201 ? -22.460 -4.085 23.876 1.00 98.25 201 SER A O 1
ATOM 1612 N N . ILE A 1 202 ? -24.662 -3.673 24.129 1.00 98.25 202 ILE A N 1
ATOM 1613 C CA . ILE A 1 202 ? -24.715 -3.934 25.567 1.00 98.25 202 ILE A CA 1
ATOM 1614 C C . ILE A 1 202 ? -25.699 -5.073 25.801 1.00 98.25 202 ILE A C 1
ATOM 1616 O O . ILE A 1 202 ? -26.859 -4.988 25.398 1.00 98.25 202 ILE A O 1
ATOM 1620 N N . GLU A 1 203 ? -25.241 -6.112 26.488 1.00 97.62 203 GLU A N 1
ATOM 1621 C CA . GLU A 1 203 ? -26.051 -7.254 26.895 1.00 97.62 203 GLU A CA 1
ATOM 1622 C C . GLU A 1 203 ? -26.047 -7.363 28.422 1.00 97.62 203 GLU A C 1
ATOM 1624 O O . GLU A 1 203 ? -25.091 -7.844 29.034 1.00 97.62 203 GLU A O 1
ATOM 1629 N N . GLY A 1 204 ? -27.116 -6.880 29.059 1.00 95.25 204 GLY A N 1
ATOM 1630 C CA . GLY A 1 204 ? -27.147 -6.728 30.514 1.00 95.25 204 GLY A CA 1
ATOM 1631 C C . GLY A 1 204 ? -26.133 -5.674 30.966 1.00 95.25 204 GLY A C 1
ATOM 1632 O O . GLY A 1 204 ? -26.289 -4.497 30.659 1.00 95.25 204 GLY A O 1
ATOM 1633 N N . GLU A 1 205 ? -25.094 -6.093 31.690 1.00 96.81 205 GLU A N 1
ATOM 1634 C CA . GLU A 1 205 ? -23.981 -5.215 32.088 1.00 96.81 205 GLU A CA 1
ATOM 1635 C C . GLU A 1 205 ? -22.728 -5.393 31.220 1.00 96.81 205 GLU A C 1
ATOM 1637 O O . GLU A 1 205 ? -21.741 -4.681 31.416 1.00 96.81 205 GLU A O 1
ATOM 1642 N N . ASP A 1 206 ? -22.738 -6.330 30.275 1.00 98.50 206 ASP A N 1
ATOM 1643 C CA . ASP A 1 206 ? -21.575 -6.615 29.446 1.00 98.50 206 ASP A CA 1
ATOM 1644 C C . ASP A 1 206 ? -21.564 -5.748 28.190 1.00 98.50 206 ASP A C 1
ATOM 1646 O O . ASP A 1 206 ? -22.565 -5.621 27.487 1.00 98.50 206 ASP A O 1
ATOM 1650 N N . ILE A 1 207 ? -20.397 -5.191 27.880 1.00 98.75 207 ILE A N 1
ATOM 1651 C CA . ILE A 1 207 ? -20.106 -4.557 26.597 1.00 98.75 207 ILE A CA 1
ATOM 1652 C C . ILE A 1 207 ? -19.585 -5.650 25.669 1.00 98.75 207 ILE A C 1
ATOM 1654 O O . ILE A 1 207 ? -18.601 -6.324 25.991 1.00 98.75 207 ILE A O 1
ATOM 1658 N N . VAL A 1 208 ? -20.226 -5.807 24.515 1.00 98.69 208 VAL A N 1
ATOM 1659 C CA . VAL A 1 208 ? -19.872 -6.800 23.499 1.00 98.69 208 VAL A CA 1
ATOM 1660 C C . VAL A 1 208 ? -19.419 -6.069 22.244 1.00 98.69 208 VAL A C 1
ATOM 1662 O O . VAL A 1 208 ? -20.139 -5.207 21.744 1.00 98.69 208 VAL A O 1
ATOM 1665 N N . VAL A 1 209 ? -18.232 -6.398 21.738 1.00 98.38 209 VAL A N 1
ATOM 1666 C CA . VAL A 1 209 ? -17.729 -5.903 20.452 1.00 98.38 209 VAL A CA 1
ATOM 1667 C C . VAL A 1 209 ? -17.468 -7.076 19.519 1.00 98.38 209 VAL A C 1
ATOM 1669 O O . VAL A 1 209 ? -16.716 -7.988 19.862 1.00 98.38 209 VAL A O 1
ATOM 1672 N N . THR A 1 210 ? -18.074 -7.030 18.339 1.00 98.25 210 THR A N 1
ATOM 1673 C CA . THR A 1 210 ? -17.978 -8.072 17.314 1.00 98.25 210 THR A CA 1
ATOM 1674 C C . THR A 1 210 ? -17.380 -7.488 16.048 1.00 98.25 210 THR A C 1
ATOM 1676 O O . THR A 1 210 ? -17.805 -6.425 15.602 1.00 98.25 210 THR A O 1
ATOM 1679 N N . PHE A 1 211 ? -16.389 -8.174 15.490 1.00 97.56 211 PHE A N 1
ATOM 1680 C CA . PHE A 1 211 ? -15.709 -7.827 14.249 1.00 97.56 211 PHE A CA 1
ATOM 1681 C C . PHE A 1 211 ? -16.175 -8.731 13.118 1.00 97.56 211 PHE A C 1
ATOM 1683 O O . PHE A 1 211 ? -16.347 -9.931 13.315 1.00 97.56 211 PHE A O 1
ATOM 1690 N N . PHE A 1 212 ? -16.295 -8.157 11.927 1.00 95.88 212 PHE A N 1
ATOM 1691 C CA . PHE A 1 212 ? -16.701 -8.844 10.707 1.00 95.88 212 PHE A CA 1
ATOM 1692 C C . PHE A 1 212 ? -15.685 -8.622 9.593 1.00 95.88 212 PHE A C 1
ATOM 1694 O O . PHE A 1 212 ? -14.934 -7.643 9.617 1.00 95.88 212 PHE A O 1
ATOM 1701 N N . THR A 1 213 ? -15.686 -9.505 8.597 1.00 91.94 213 THR A N 1
ATOM 1702 C CA . THR A 1 213 ? -14.938 -9.309 7.352 1.00 91.94 213 THR A CA 1
ATOM 1703 C C . THR A 1 213 ? -15.324 -7.985 6.675 1.00 91.94 213 THR A C 1
ATOM 1705 O O . THR A 1 213 ? -16.425 -7.477 6.895 1.00 91.94 213 THR A O 1
ATOM 1708 N N . PRO A 1 214 ? -14.458 -7.396 5.825 1.00 87.56 214 PRO A N 1
ATOM 1709 C CA . PRO A 1 214 ? -14.753 -6.121 5.159 1.00 87.56 214 PRO A CA 1
ATOM 1710 C C . PRO A 1 214 ? -16.048 -6.105 4.332 1.00 87.56 214 PRO A C 1
ATOM 1712 O O . PRO A 1 214 ? -16.660 -5.053 4.171 1.00 87.56 214 PRO A O 1
ATOM 1715 N N . ASP A 1 215 ? -16.465 -7.257 3.807 1.00 86.50 215 ASP A N 1
ATOM 1716 C CA . ASP A 1 215 ? -17.719 -7.442 3.068 1.00 86.50 215 ASP A CA 1
ATOM 1717 C C . ASP A 1 215 ? -18.917 -7.807 3.969 1.00 86.50 215 ASP A C 1
ATOM 1719 O O . ASP A 1 215 ? -20.042 -7.913 3.483 1.00 86.50 215 ASP A O 1
ATOM 1723 N N . GLY A 1 216 ? -18.684 -7.991 5.271 1.00 88.44 216 GLY A N 1
ATOM 1724 C CA . GLY A 1 216 ? -19.690 -8.341 6.271 1.00 88.44 216 GLY A CA 1
ATOM 1725 C C . GLY A 1 216 ? -20.204 -9.773 6.197 1.00 88.44 216 GLY A C 1
ATOM 1726 O O . GLY A 1 216 ? -21.212 -10.083 6.830 1.00 88.44 216 GLY A O 1
ATOM 1727 N N . SER A 1 217 ? -19.560 -10.635 5.409 1.00 90.06 217 SER A N 1
ATOM 1728 C CA . SER A 1 217 ? -20.020 -12.005 5.187 1.00 90.06 217 SER A CA 1
ATOM 1729 C C . SER A 1 217 ? -19.744 -12.941 6.368 1.00 90.06 217 SER A C 1
ATOM 1731 O O . SER A 1 217 ? -20.518 -13.875 6.585 1.00 90.06 217 SER A O 1
ATOM 1733 N N . GLU A 1 218 ? -18.689 -12.690 7.150 1.00 94.06 218 GLU A N 1
ATOM 1734 C CA . GLU A 1 218 ? -18.250 -13.577 8.230 1.00 94.06 218 GLU A CA 1
ATOM 1735 C C . GLU A 1 218 ? -17.874 -12.806 9.504 1.00 94.06 218 GLU A C 1
ATOM 1737 O O . GLU A 1 218 ? -17.328 -11.703 9.452 1.00 94.06 218 GLU A O 1
ATOM 1742 N N . GLU A 1 219 ? -18.137 -13.410 10.667 1.00 96.56 219 GLU A N 1
ATOM 1743 C CA . GLU A 1 219 ? -17.637 -12.930 11.959 1.00 96.56 219 GLU A CA 1
ATOM 1744 C C . GLU A 1 219 ? -16.166 -13.333 12.134 1.00 96.56 219 GLU A C 1
ATOM 1746 O O . GLU A 1 219 ? -15.809 -14.505 12.021 1.00 96.56 219 GLU A O 1
ATOM 1751 N N . LEU A 1 220 ? -15.313 -12.358 12.447 1.00 95.75 220 LEU A N 1
ATOM 1752 C CA . LEU A 1 220 ? -13.885 -12.557 12.690 1.00 95.75 220 LEU A CA 1
ATOM 1753 C C . LEU A 1 220 ? -13.586 -12.864 14.159 1.00 95.75 220 LEU A C 1
ATOM 1755 O O . LEU A 1 220 ? -12.771 -13.735 14.458 1.00 95.75 220 LEU A O 1
ATOM 1759 N N . ALA A 1 221 ? -14.198 -12.109 15.074 1.00 97.00 221 ALA A N 1
ATOM 1760 C CA . ALA A 1 221 ? -13.986 -12.243 16.511 1.00 97.00 221 ALA A CA 1
ATOM 1761 C C . ALA A 1 221 ? -15.059 -11.495 17.307 1.00 97.00 221 ALA A C 1
ATOM 1763 O O . ALA A 1 221 ? -15.495 -10.417 16.905 1.00 97.00 221 ALA A O 1
ATOM 1764 N N . THR A 1 222 ? -15.377 -12.002 18.498 1.00 98.12 222 THR A N 1
ATOM 1765 C CA . THR A 1 222 ? -16.203 -11.307 19.489 1.00 98.12 222 THR A CA 1
ATOM 1766 C C . THR A 1 222 ? -15.467 -11.210 20.821 1.00 98.12 222 THR A C 1
ATOM 1768 O O . THR A 1 222 ? -14.946 -12.203 21.332 1.00 98.12 222 THR A O 1
ATOM 1771 N N . PHE A 1 223 ? -15.463 -10.016 21.412 1.00 98.31 223 PHE A N 1
ATOM 1772 C CA . PHE A 1 223 ? -14.957 -9.768 22.760 1.00 98.31 223 PHE A CA 1
ATOM 1773 C C . PHE A 1 223 ? -16.072 -9.264 23.657 1.00 98.31 223 PHE A C 1
ATOM 1775 O O . PHE A 1 223 ? -16.951 -8.514 23.233 1.00 98.31 223 PHE A O 1
ATOM 1782 N N . ARG A 1 224 ? -15.997 -9.658 24.924 1.00 98.44 224 ARG A N 1
ATOM 1783 C CA . ARG A 1 224 ? -16.964 -9.305 25.953 1.00 98.44 224 ARG A CA 1
ATOM 1784 C C . ARG A 1 224 ? -16.228 -8.869 27.201 1.00 98.44 224 ARG A C 1
ATOM 1786 O O . ARG A 1 224 ? -15.306 -9.561 27.629 1.00 98.44 224 ARG A O 1
ATOM 1793 N N . GLU A 1 225 ? -16.667 -7.767 27.795 1.00 98.50 225 GLU A N 1
ATOM 1794 C CA . GLU A 1 225 ? -16.259 -7.406 29.148 1.00 98.50 225 GLU A CA 1
ATOM 1795 C C . GLU A 1 225 ? -17.379 -6.762 29.952 1.00 98.50 225 GLU A C 1
ATOM 1797 O O . GLU A 1 225 ? -18.189 -6.004 29.420 1.00 98.50 225 GLU A O 1
ATOM 1802 N N . ASN A 1 226 ? -17.368 -7.006 31.261 1.00 98.25 226 ASN A N 1
ATOM 1803 C CA . ASN A 1 226 ? -18.325 -6.382 32.164 1.00 98.25 226 ASN A CA 1
ATOM 1804 C C . ASN A 1 226 ? -18.070 -4.865 32.232 1.00 98.25 226 ASN A C 1
ATOM 1806 O O . ASN A 1 226 ? -17.012 -4.415 32.679 1.00 98.25 226 ASN A O 1
ATOM 1810 N N . GLY A 1 227 ? -19.052 -4.055 31.836 1.00 97.75 227 GLY A N 1
ATOM 1811 C CA . GLY A 1 227 ? -18.927 -2.600 31.749 1.00 97.75 227 GLY A CA 1
ATOM 1812 C C . GLY A 1 227 ? -18.817 -1.880 33.099 1.00 97.75 227 GLY A C 1
ATOM 1813 O O . GLY A 1 227 ? -18.394 -0.723 33.141 1.00 97.75 227 GLY A O 1
ATOM 1814 N N . LYS A 1 228 ? -19.139 -2.537 34.224 1.00 97.69 228 LYS A N 1
ATOM 1815 C CA . LYS A 1 228 ? -18.891 -1.998 35.575 1.00 97.69 228 LYS A CA 1
ATOM 1816 C C . LYS A 1 228 ? -17.426 -2.136 35.988 1.00 97.69 228 LYS A C 1
ATOM 1818 O O . LYS A 1 228 ? -16.974 -1.384 36.858 1.00 97.69 228 LYS A O 1
ATOM 1823 N N . LYS A 1 229 ? -16.667 -3.047 35.367 1.00 97.94 229 LYS A N 1
ATOM 1824 C CA . LYS A 1 229 ? -15.235 -3.219 35.631 1.00 97.94 229 LYS A CA 1
ATOM 1825 C C . LYS A 1 229 ? -14.493 -1.898 35.375 1.00 97.94 229 LYS A C 1
ATOM 1827 O O . LYS A 1 229 ? -14.721 -1.233 34.361 1.00 97.94 229 LYS A O 1
ATOM 1832 N N . PRO A 1 230 ? -13.575 -1.480 36.264 1.00 96.81 230 PRO A N 1
ATOM 1833 C CA . PRO A 1 230 ? -12.734 -0.325 35.991 1.00 96.81 230 PRO A CA 1
ATOM 1834 C C . PRO A 1 230 ? -11.928 -0.520 34.700 1.00 96.81 230 PRO A C 1
ATOM 1836 O O . PRO A 1 230 ? -11.152 -1.468 34.603 1.00 96.81 230 PRO A O 1
ATOM 1839 N N . LYS A 1 231 ? -12.049 0.429 33.761 1.00 97.50 231 LYS A N 1
ATOM 1840 C CA . LYS A 1 231 ? -11.321 0.458 32.481 1.00 97.50 231 LYS A CA 1
ATOM 1841 C C . LYS A 1 231 ? -11.738 -0.655 31.506 1.00 97.50 231 LYS A C 1
ATOM 1843 O O . LYS A 1 231 ? -10.907 -1.089 30.709 1.00 97.50 231 LYS A O 1
ATOM 1848 N N . ALA A 1 232 ? -13.005 -1.072 31.527 1.00 98.31 232 ALA A N 1
ATOM 1849 C CA . ALA A 1 232 ? -13.541 -2.087 30.616 1.00 98.31 232 ALA A CA 1
ATOM 1850 C C . ALA A 1 232 ? -13.325 -1.712 29.138 1.00 98.31 232 ALA A C 1
ATOM 1852 O O . ALA A 1 232 ? -12.825 -2.525 28.364 1.00 98.31 232 ALA A O 1
ATOM 1853 N N . ALA A 1 233 ? -13.586 -0.452 28.760 1.00 98.44 233 ALA A N 1
ATOM 1854 C CA . ALA A 1 233 ? -13.375 0.020 27.389 1.00 98.44 233 ALA A CA 1
ATOM 1855 C C . ALA A 1 233 ? -11.906 -0.088 26.951 1.00 98.44 233 ALA A C 1
ATOM 1857 O O . ALA A 1 233 ? -11.610 -0.535 25.847 1.00 98.44 233 ALA A O 1
ATOM 1858 N N . ARG A 1 234 ? -10.968 0.278 27.837 1.00 98.12 234 ARG A N 1
ATOM 1859 C CA . ARG A 1 234 ? -9.525 0.165 27.572 1.00 98.12 234 ARG A CA 1
ATOM 1860 C C . ARG A 1 234 ? -9.114 -1.291 27.368 1.00 98.12 234 ARG A C 1
ATOM 1862 O O . ARG A 1 234 ? -8.307 -1.567 26.485 1.00 98.12 234 ARG A O 1
ATOM 1869 N N . ASP A 1 235 ? -9.618 -2.193 28.205 1.00 98.50 235 ASP A N 1
ATOM 1870 C CA . ASP A 1 235 ? -9.286 -3.615 28.129 1.00 98.50 235 ASP A CA 1
ATOM 1871 C C . ASP A 1 235 ? -9.799 -4.220 26.816 1.00 98.50 235 ASP A C 1
ATOM 1873 O O . ASP A 1 235 ? -9.034 -4.899 26.134 1.00 98.50 235 ASP A O 1
ATOM 1877 N N . LEU A 1 236 ? -11.025 -3.883 26.398 1.00 98.38 236 LEU A N 1
ATOM 1878 C CA . LEU A 1 236 ? -11.563 -4.268 25.090 1.00 98.38 236 LEU A CA 1
ATOM 1879 C C . LEU A 1 236 ? -10.714 -3.720 23.936 1.00 98.38 236 LEU A C 1
ATOM 1881 O O . LEU A 1 236 ? -10.316 -4.491 23.065 1.00 98.38 236 LEU A O 1
ATOM 1885 N N . CYS A 1 237 ? -10.335 -2.435 23.962 1.00 97.88 237 CYS A N 1
ATOM 1886 C CA . CYS A 1 237 ? -9.399 -1.885 22.975 1.00 97.88 237 CYS A CA 1
ATOM 1887 C C . CYS A 1 237 ? -8.085 -2.680 22.932 1.00 97.88 237 CYS A C 1
ATOM 1889 O O . CYS A 1 237 ? -7.574 -2.974 21.856 1.00 97.88 237 CYS A O 1
ATOM 1891 N N . ALA A 1 238 ? -7.527 -3.044 24.089 1.00 97.19 238 ALA A N 1
ATOM 1892 C CA . ALA A 1 238 ? -6.278 -3.796 24.157 1.00 97.19 238 ALA A CA 1
ATOM 1893 C C . ALA A 1 238 ? -6.414 -5.217 23.585 1.00 97.19 238 ALA A C 1
ATOM 1895 O O . ALA A 1 238 ? -5.482 -5.686 22.934 1.00 97.19 238 ALA A O 1
ATOM 1896 N N . MET A 1 239 ? -7.554 -5.888 23.783 1.00 97.50 239 MET A N 1
ATOM 1897 C CA . MET A 1 239 ? -7.830 -7.199 23.178 1.00 97.50 239 MET A CA 1
ATOM 1898 C C . MET A 1 239 ? -7.920 -7.103 21.652 1.00 97.50 239 MET A C 1
ATOM 1900 O O . MET A 1 239 ? -7.266 -7.874 20.955 1.0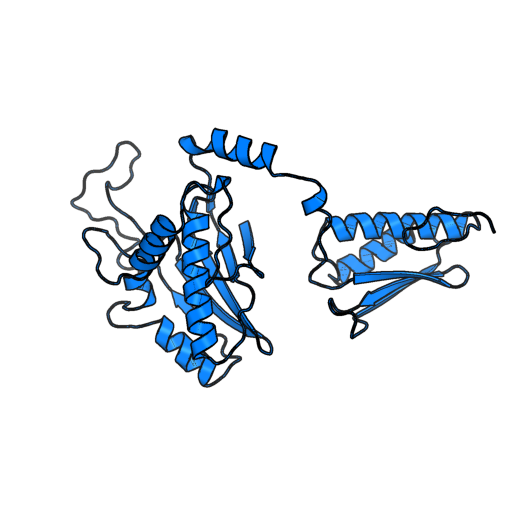0 97.50 239 MET A O 1
ATOM 1904 N N . VAL A 1 240 ? -8.639 -6.101 21.140 1.00 95.94 240 VAL A N 1
ATOM 1905 C CA . VAL A 1 240 ? -8.752 -5.841 19.696 1.00 95.94 240 VAL A CA 1
ATOM 1906 C C . VAL A 1 240 ? -7.386 -5.555 19.068 1.00 95.94 240 VAL A C 1
ATOM 1908 O O . VAL A 1 240 ? -7.059 -6.092 18.009 1.00 95.94 240 VAL A O 1
ATOM 1911 N N . LEU A 1 241 ? -6.564 -4.727 19.724 1.00 93.94 241 LEU A N 1
ATOM 1912 C CA . LEU A 1 241 ? -5.214 -4.402 19.254 1.00 93.94 241 LEU A CA 1
ATOM 1913 C C . LEU A 1 241 ? -4.279 -5.616 19.300 1.00 93.94 241 LEU A C 1
ATOM 1915 O O . LEU A 1 241 ? -3.498 -5.810 18.369 1.00 93.94 241 LEU A O 1
ATOM 1919 N N . ARG A 1 242 ? -4.364 -6.437 20.356 1.00 95.69 242 ARG A N 1
ATOM 1920 C CA . ARG A 1 242 ? -3.591 -7.682 20.490 1.00 95.69 242 ARG A CA 1
ATOM 1921 C C . ARG A 1 242 ? -3.867 -8.627 19.323 1.00 95.69 242 ARG A C 1
ATOM 1923 O O . ARG A 1 242 ? -2.925 -9.196 18.779 1.00 95.69 242 ARG A O 1
ATOM 1930 N N . ASP A 1 243 ? -5.131 -8.740 18.927 1.00 95.44 243 ASP A N 1
ATOM 1931 C CA . ASP A 1 243 ? -5.561 -9.643 17.856 1.00 95.44 243 ASP A CA 1
ATOM 1932 C C . ASP A 1 243 ? -5.473 -8.975 16.469 1.00 95.44 243 ASP A C 1
ATOM 1934 O O . ASP A 1 243 ? -5.831 -9.573 15.458 1.00 95.44 243 ASP A O 1
ATOM 1938 N N . MET A 1 244 ? -4.920 -7.753 16.404 1.00 93.88 244 MET A N 1
ATOM 1939 C CA . MET A 1 244 ? -4.639 -7.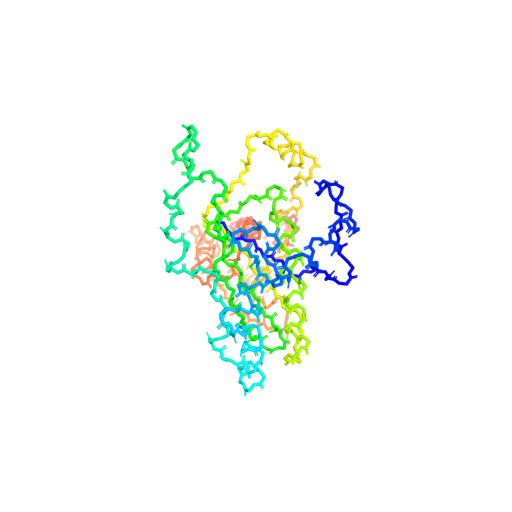012 15.173 1.00 93.88 244 MET A CA 1
ATOM 1940 C C . MET A 1 244 ? -5.872 -6.841 14.270 1.00 93.88 244 MET A C 1
ATOM 1942 O O . MET A 1 244 ? -5.751 -6.842 13.049 1.00 93.88 244 MET A O 1
ATOM 1946 N N . LEU A 1 245 ? -7.057 -6.636 14.841 1.00 94.12 245 LEU A N 1
ATOM 1947 C CA . LEU A 1 245 ? -8.308 -6.562 14.068 1.00 94.12 245 LEU A CA 1
ATOM 1948 C C . LEU A 1 245 ? -8.564 -5.203 13.398 1.00 94.12 245 LEU A C 1
ATOM 1950 O O . LEU A 1 245 ? -9.479 -5.081 12.593 1.00 94.12 245 LEU A O 1
ATOM 1954 N N . LEU A 1 246 ? -7.739 -4.198 13.697 1.00 92.00 246 LEU A N 1
ATOM 1955 C CA . LEU A 1 246 ? -7.753 -2.884 13.054 1.00 92.00 246 LEU A CA 1
ATOM 1956 C C . LEU A 1 246 ? -6.375 -2.556 12.478 1.00 92.00 246 LEU A C 1
ATOM 1958 O O . LEU A 1 246 ? -5.346 -2.857 13.090 1.00 92.00 246 LEU A O 1
ATOM 1962 N N . SER A 1 247 ? -6.367 -1.940 11.303 1.00 89.88 247 SER A N 1
ATOM 1963 C CA . SER A 1 247 ? -5.191 -1.398 10.621 1.00 89.88 247 SER A CA 1
ATOM 1964 C C . SER A 1 247 ? -5.200 0.131 10.537 1.00 89.88 247 SER A C 1
ATOM 1966 O O . SER A 1 247 ? -4.131 0.742 10.535 1.00 89.88 247 SER A O 1
ATOM 1968 N N . GLU A 1 248 ? -6.380 0.749 10.548 1.00 90.00 248 GLU A N 1
ATOM 1969 C CA . GLU A 1 248 ? -6.571 2.184 10.389 1.00 90.00 248 GLU A CA 1
ATOM 1970 C C . GLU A 1 248 ? -6.672 2.905 11.737 1.00 90.00 248 GLU A C 1
ATOM 1972 O O . GLU A 1 248 ? -7.490 2.586 12.605 1.00 90.00 248 GLU A O 1
ATOM 1977 N N . LEU A 1 249 ? -5.867 3.958 11.908 1.00 90.44 249 LEU A N 1
ATOM 1978 C CA . LEU A 1 249 ? -5.857 4.745 13.148 1.00 90.44 249 LEU A CA 1
ATOM 1979 C C . LEU A 1 249 ? -7.174 5.498 13.379 1.00 90.44 249 LEU A C 1
ATOM 1981 O O . LEU A 1 249 ? -7.562 5.710 14.527 1.00 90.44 249 LEU A O 1
ATOM 1985 N N . GLY A 1 250 ? -7.865 5.886 12.304 1.00 91.81 250 GLY A N 1
ATOM 1986 C CA . GLY A 1 250 ? -9.191 6.499 12.380 1.00 91.81 250 GLY A CA 1
ATOM 1987 C C . GLY A 1 250 ? -10.237 5.555 12.968 1.00 91.81 250 GLY A C 1
ATOM 1988 O O . GLY A 1 250 ? -10.957 5.931 13.893 1.00 91.81 250 GLY A O 1
ATOM 1989 N N . ALA A 1 251 ? -10.249 4.301 12.505 1.00 92.31 251 ALA A N 1
ATOM 1990 C CA . ALA A 1 251 ? -11.113 3.256 13.043 1.00 92.31 251 ALA A CA 1
ATOM 1991 C C . ALA A 1 251 ? -10.763 2.931 14.505 1.00 92.31 251 ALA A C 1
ATOM 1993 O O . ALA A 1 251 ? -11.653 2.791 15.338 1.00 92.31 251 ALA A O 1
ATOM 1994 N N . ALA A 1 252 ? -9.472 2.900 14.861 1.00 93.44 252 ALA A N 1
ATOM 1995 C CA . ALA A 1 252 ? -9.047 2.711 16.251 1.00 93.44 252 ALA A CA 1
ATOM 1996 C C . ALA A 1 252 ? -9.499 3.858 17.175 1.00 93.44 252 ALA A C 1
ATOM 1998 O O . ALA A 1 252 ? -9.906 3.617 18.316 1.00 93.44 252 ALA A O 1
ATOM 1999 N N . ALA A 1 253 ? -9.448 5.102 16.689 1.00 94.19 253 ALA A N 1
ATOM 2000 C CA . ALA A 1 253 ? -9.926 6.266 17.427 1.00 94.19 253 ALA A CA 1
ATOM 2001 C C . ALA A 1 253 ? -11.448 6.220 17.638 1.00 94.19 253 ALA A C 1
ATOM 2003 O O . ALA A 1 253 ? -11.917 6.476 18.752 1.00 94.19 253 ALA A O 1
ATOM 2004 N N . ASP A 1 254 ? -12.215 5.857 16.605 1.00 94.75 254 ASP A N 1
ATOM 2005 C CA . ASP A 1 254 ? -13.662 5.694 16.736 1.00 94.75 254 ASP A CA 1
ATOM 2006 C C . ASP A 1 254 ? -14.025 4.547 17.688 1.00 94.75 254 ASP A C 1
ATOM 2008 O O . ASP A 1 254 ? -14.826 4.751 18.602 1.00 94.75 254 ASP A O 1
ATOM 2012 N N . LEU A 1 255 ? -13.367 3.391 17.568 1.00 96.62 255 LEU A N 1
ATOM 2013 C CA . LEU A 1 255 ? -13.598 2.238 18.437 1.00 96.62 255 LEU A CA 1
ATOM 2014 C C . LEU A 1 255 ? -13.435 2.624 19.910 1.00 96.62 255 LEU A C 1
ATOM 2016 O O . LEU A 1 255 ? -14.317 2.365 20.730 1.00 96.62 255 LEU A O 1
ATOM 2020 N N . GLY A 1 256 ? -12.326 3.291 20.246 1.00 97.38 256 GLY A N 1
ATOM 2021 C CA . GLY A 1 256 ? -12.072 3.751 21.609 1.00 97.38 256 GLY A CA 1
ATOM 2022 C C . GLY A 1 256 ? -13.152 4.709 22.116 1.00 97.38 256 GLY A C 1
ATOM 2023 O O . GLY A 1 256 ? -13.596 4.592 23.261 1.00 97.38 256 GLY A O 1
ATOM 2024 N N . ARG A 1 257 ? -13.626 5.620 21.257 1.00 97.44 257 ARG A N 1
ATOM 2025 C CA . ARG A 1 257 ? -14.718 6.550 21.574 1.00 97.44 257 ARG A CA 1
ATOM 2026 C C . ARG A 1 257 ? -16.036 5.815 21.829 1.00 97.44 257 ARG A C 1
ATOM 2028 O O . ARG A 1 257 ? -16.720 6.129 22.804 1.00 97.44 257 ARG A O 1
ATOM 2035 N N . GLN A 1 258 ? -16.398 4.846 20.990 1.00 98.25 258 GLN A N 1
ATOM 2036 C CA . GLN A 1 258 ? -17.641 4.083 21.141 1.00 98.25 258 GLN A CA 1
ATOM 2037 C C . GLN A 1 258 ? -17.610 3.174 22.370 1.00 98.25 258 GLN A C 1
ATOM 2039 O O . GLN A 1 258 ? -18.574 3.156 23.132 1.00 98.25 258 GLN A O 1
ATOM 2044 N N . LEU A 1 259 ? -16.497 2.482 22.623 1.00 98.62 259 LEU A N 1
ATOM 2045 C CA . LEU A 1 259 ? -16.348 1.631 23.804 1.00 98.62 259 LEU A CA 1
ATOM 2046 C C . LEU A 1 259 ? -16.391 2.446 25.102 1.00 98.62 259 LEU A C 1
ATOM 2048 O O . LEU A 1 259 ? -17.043 2.035 26.059 1.00 98.62 259 LEU A O 1
ATOM 2052 N N . ALA A 1 260 ? -15.771 3.630 25.138 1.00 98.50 260 ALA A N 1
ATOM 2053 C CA . ALA A 1 260 ? -15.868 4.526 26.293 1.00 98.50 260 ALA A CA 1
ATOM 2054 C C . ALA A 1 260 ? -17.307 5.028 26.517 1.00 98.50 260 ALA A C 1
ATOM 2056 O O . ALA A 1 260 ? -17.762 5.146 27.661 1.00 98.50 260 ALA A O 1
ATOM 2057 N N . LYS A 1 261 ? -18.046 5.289 25.428 1.00 98.44 261 LYS A N 1
ATOM 2058 C CA . LYS A 1 261 ? -19.471 5.647 25.471 1.00 98.44 261 LYS A CA 1
ATOM 2059 C C . LYS A 1 261 ? -20.315 4.485 26.017 1.00 98.44 261 LYS A C 1
ATOM 2061 O O . LYS A 1 261 ? -21.160 4.725 26.876 1.00 98.44 261 LYS A O 1
ATOM 2066 N N . ALA A 1 262 ? -20.044 3.247 25.602 1.00 98.56 262 ALA A N 1
ATOM 2067 C CA . ALA A 1 262 ? -20.701 2.046 26.125 1.00 98.56 262 ALA A CA 1
ATOM 2068 C C . ALA A 1 262 ? -20.390 1.811 27.615 1.00 98.56 262 ALA A C 1
ATOM 2070 O O . ALA A 1 262 ? -21.302 1.611 28.411 1.00 98.56 262 ALA A O 1
ATOM 2071 N N . GLU A 1 263 ? -19.125 1.929 28.031 1.00 98.62 263 GLU A N 1
ATOM 2072 C CA . GLU A 1 263 ? -18.724 1.816 29.444 1.00 98.62 263 GLU A CA 1
ATOM 2073 C C . GLU A 1 263 ? -19.413 2.869 30.319 1.00 98.62 263 GLU A C 1
ATOM 2075 O O . GLU A 1 263 ? -19.887 2.567 31.417 1.00 98.62 263 GLU A O 1
ATOM 2080 N N . THR A 1 264 ? -19.517 4.102 29.821 1.00 98.25 264 THR A N 1
ATOM 2081 C CA . THR A 1 264 ? -20.252 5.177 30.501 1.00 98.25 264 THR A CA 1
ATOM 2082 C C . THR A 1 264 ? -21.731 4.827 30.640 1.00 98.25 264 THR A C 1
ATOM 2084 O O . THR A 1 264 ? -22.296 5.002 31.720 1.00 98.25 264 THR A O 1
ATOM 2087 N N . ALA A 1 265 ? -22.343 4.290 29.583 1.00 98.19 265 ALA A N 1
ATOM 2088 C CA . ALA A 1 265 ? -23.743 3.896 29.591 1.00 98.19 265 ALA A CA 1
ATOM 2089 C C . ALA A 1 265 ? -24.034 2.816 30.638 1.00 98.19 265 ALA A C 1
ATOM 2091 O O . ALA A 1 265 ? -24.907 3.014 31.481 1.00 98.19 265 ALA A O 1
ATOM 2092 N N . VAL A 1 266 ? -23.232 1.745 30.678 1.00 98.12 266 VAL A N 1
ATOM 2093 C CA . VAL A 1 266 ? -23.371 0.690 31.696 1.00 98.12 266 VAL A CA 1
ATOM 2094 C C . VAL A 1 266 ? -23.218 1.266 33.103 1.00 98.12 266 VAL A C 1
ATOM 2096 O O . VAL A 1 266 ? -24.008 0.962 33.997 1.00 98.12 266 VAL A O 1
ATOM 2099 N N . LYS A 1 267 ? -22.211 2.112 33.348 1.00 97.75 267 LYS A N 1
ATOM 2100 C CA . LYS A 1 267 ? -21.945 2.650 34.694 1.00 97.75 267 LYS A CA 1
ATOM 2101 C C . LYS A 1 267 ? -23.038 3.584 35.194 1.00 97.75 267 LYS A C 1
ATOM 2103 O O . LYS A 1 267 ? -23.344 3.532 36.383 1.00 97.75 267 LYS A O 1
ATOM 2108 N N . LEU A 1 268 ? -23.612 4.390 34.307 1.00 97.19 268 LEU A N 1
ATOM 2109 C CA . LEU A 1 268 ? -24.626 5.387 34.645 1.00 97.19 268 LEU A CA 1
ATOM 2110 C C . LEU A 1 268 ? -26.070 4.898 34.458 1.00 97.19 268 LEU A C 1
ATOM 2112 O O . LEU A 1 268 ? -26.982 5.622 34.840 1.00 97.19 268 LEU A O 1
ATOM 2116 N N . GLY A 1 269 ? -26.284 3.700 33.904 1.00 96.62 269 GLY A N 1
ATOM 2117 C CA . GLY A 1 269 ? -27.626 3.195 33.596 1.00 96.62 269 GLY A CA 1
ATOM 2118 C C . GLY A 1 269 ? -28.291 3.967 32.453 1.00 96.62 269 GLY A C 1
ATOM 2119 O O . GLY A 1 269 ? -29.448 4.351 32.564 1.00 96.62 269 GLY A O 1
ATOM 2120 N N . LEU A 1 270 ? -27.537 4.265 31.392 1.00 97.69 270 LEU A N 1
ATOM 2121 C CA . LEU A 1 270 ? -28.033 4.947 30.192 1.00 97.69 270 LEU A CA 1
ATOM 2122 C C . LEU A 1 270 ? -28.211 3.954 29.042 1.00 97.69 270 LEU A C 1
ATOM 2124 O O . LEU A 1 270 ? -27.527 2.933 28.975 1.00 97.69 270 LEU A O 1
ATOM 2128 N N . VAL A 1 271 ? -29.054 4.313 28.077 1.00 97.50 271 VAL A N 1
ATOM 2129 C CA . VAL A 1 271 ? -29.213 3.573 26.824 1.00 97.50 271 VAL A CA 1
ATOM 2130 C C . VAL A 1 271 ? -28.052 3.904 25.888 1.00 97.50 271 VAL A C 1
ATOM 2132 O O . VAL A 1 271 ? -27.846 5.063 25.507 1.00 97.50 271 VAL A O 1
ATOM 2135 N N . PHE A 1 272 ? -27.314 2.868 25.490 1.00 98.31 272 PHE A N 1
ATOM 2136 C CA . PHE A 1 272 ? -26.303 2.938 24.441 1.00 98.31 272 PHE A CA 1
ATOM 2137 C C . PHE A 1 272 ? -26.871 2.439 23.117 1.00 98.31 272 PHE A C 1
ATOM 2139 O O . PHE A 1 272 ? -27.398 1.335 23.026 1.00 98.31 272 PHE A O 1
ATOM 2146 N N . GLU A 1 273 ? -26.673 3.234 22.077 1.00 97.81 273 GLU A N 1
ATOM 2147 C CA . GLU A 1 273 ? -26.809 2.819 20.689 1.00 97.81 273 GLU A CA 1
ATOM 2148 C C . GLU A 1 273 ? -25.559 3.330 19.960 1.00 97.81 273 GLU A C 1
ATOM 2150 O O . GLU A 1 273 ? -25.131 4.481 20.152 1.00 97.81 273 GLU A O 1
ATOM 2155 N N . GLN A 1 274 ? -24.897 2.453 19.200 1.00 97.25 274 GLN A N 1
ATOM 2156 C CA . GLN A 1 274 ? -23.676 2.820 18.485 1.00 97.25 274 GLN A CA 1
ATOM 2157 C C . GLN A 1 274 ? -23.963 4.016 17.565 1.00 97.25 274 GLN A C 1
ATOM 2159 O O . GLN A 1 274 ? -25.049 4.144 17.009 1.00 97.25 274 GLN A O 1
ATOM 2164 N N . ASP A 1 275 ? -23.013 4.950 17.491 1.00 96.06 275 ASP A N 1
ATOM 2165 C CA . ASP A 1 275 ? -23.116 6.186 16.692 1.00 96.06 275 ASP A CA 1
ATOM 2166 C C . ASP A 1 275 ? -24.223 7.180 17.084 1.00 96.06 275 ASP A C 1
ATOM 2168 O O . ASP A 1 275 ? -24.193 8.322 16.632 1.00 96.06 275 ASP A O 1
ATOM 2172 N N . GLN A 1 276 ? -25.103 6.834 18.027 1.00 97.56 276 GLN A N 1
ATOM 2173 C CA . GLN A 1 276 ? -26.112 7.745 18.570 1.00 97.56 276 GLN A CA 1
ATOM 2174 C C . GLN A 1 276 ? -25.672 8.412 19.886 1.00 97.56 276 GLN A C 1
ATOM 2176 O O . GLN A 1 276 ? -24.805 7.889 20.600 1.00 97.56 276 GLN A O 1
ATOM 2181 N N . PRO A 1 277 ? -26.248 9.571 20.253 1.00 97.19 277 PRO A N 1
ATOM 2182 C CA . PRO A 1 277 ? -26.096 10.132 21.592 1.00 97.19 277 PRO A CA 1
ATOM 2183 C C . PRO A 1 277 ? -26.602 9.170 22.677 1.00 97.19 277 PRO A C 1
ATOM 2185 O O . PRO A 1 277 ? -27.556 8.426 22.459 1.00 97.19 277 PRO A O 1
ATOM 2188 N N . LEU A 1 278 ? -25.990 9.217 23.865 1.00 97.38 278 LEU A N 1
ATOM 2189 C CA . LEU A 1 278 ? -26.513 8.507 25.036 1.00 97.38 278 LEU A CA 1
ATOM 2190 C C . LEU A 1 278 ? -27.877 9.078 25.434 1.00 97.38 278 LEU A C 1
ATOM 2192 O O . LEU A 1 278 ? -28.073 10.295 25.404 1.00 97.38 278 LEU A O 1
ATOM 2196 N N . ARG A 1 279 ? -28.801 8.200 25.828 1.00 96.50 279 ARG A N 1
ATOM 2197 C CA . ARG A 1 279 ? -30.157 8.576 26.245 1.00 96.50 279 ARG A CA 1
ATOM 2198 C C . ARG A 1 279 ? -30.468 8.016 27.626 1.00 96.50 279 ARG A C 1
ATOM 2200 O O . ARG A 1 279 ? -29.910 6.997 28.024 1.00 96.50 279 ARG A O 1
ATOM 2207 N N . LEU A 1 280 ? -31.358 8.693 28.341 1.00 93.00 280 LEU A N 1
ATOM 2208 C CA . LEU A 1 280 ? -32.038 8.097 29.488 1.00 93.00 280 LEU A CA 1
ATOM 2209 C C . LEU A 1 280 ? -33.035 7.049 28.971 1.00 93.00 280 LEU A C 1
ATOM 2211 O O . LEU A 1 280 ? -33.491 7.166 27.829 1.00 93.00 280 LEU A O 1
ATOM 2215 N N . GLU A 1 281 ? -33.321 6.039 29.789 1.00 78.38 281 GLU A N 1
ATOM 2216 C CA . GLU A 1 281 ? -34.447 5.123 29.553 1.00 78.38 281 GLU A CA 1
ATOM 2217 C C . GLU A 1 281 ? -35.797 5.853 29.551 1.00 78.38 281 GLU A C 1
ATOM 2219 O O . GLU A 1 281 ? -35.943 6.857 30.293 1.00 78.38 281 GLU A O 1
#

Foldseek 3Di:
DKDKDFPADLVDGDDDPLLVDDPVRLVVLLVQQLDLDCPPALGHNNVQQQPVVNDNLLVVLLVQCLVPQADFPSKGFRFDCVRLVDADPPADADPVRHGPRRDGDQFGMKTWHDDPQEIEIEIEGQADAPRNGVVSVVSSVQVSQVVSSVSSRGHHGMYMYHYNHYDHDPVCVVSVVVCCVVPPDCVVLVDQFQLFAWDWDDDQQKIKIWTAHNVRPGTDDMDIDRLLPVCRLVVVLVVCVVVPSGDGPSRSVLSSVLSVQSSVCSNVVWDDDRPDDTHRD

Organism: NCBI:txid1619112

Sequence (281 aa):
MSIVIEKEDPKSPKLEPFLKFGKEGLDLYIKGFFDTEKSGSSYTYGERILDWDGIDQKKIMVEKLSRFPFDRGALAVLWKPHRDNYPPTETEMAQNGQTKGWQVPCLVMIMGQCIGDNFHMTAVFRNNDIYGGWPLNAFALRNLQQNIAVEVGKNLGALTTISHIAEIYEIDYEDAKKVVAENDSLARTCLYDTRGYYTISIEGEDIVVTFFTPDGSEELATFRENGKKPKAARDLCAMVLRDMLLSELGAAADLGRQLAKAETAVKLGLVFEQDQPLRLE

InterPro domains:
  IPR023451 Thymidylate synthase/dCMP hydroxymethylase domain [PF00303] (44-183)
  IPR025595 Ycf91-like [PF14251] (193-275)
  IPR036926 Thymidylate synthase/dCMP hydroxymethylase superfamily [G3DSA:3.30.572.10] (11-212)
  IPR036926 Thymidylate synthase/dCMP hydroxymethylase superfamily [SSF55831] (17-214)

Radius of gyration: 24.78 Å; chains: 1; bounding box: 72×48×61 Å

Secondary structure (DSSP, 8-state):
-EEEE-S--TTS----GGG---HHHHHHHHHHHT----TTSS--HHHHHH-BTTB-HHHHHHHHHHH-TT-TT-EEE---HHHHTS--TTSPBPTTSPBTT----SEEEEEEEEETTEEEEEEEEEEEETTTTHHHHHHHHHHHHHHHHHHTT-EEEEEEEEEEEEE--HHHHHHHHHHHHHH--GGGGSPPPTT-EEEEEEETTEEEEEEE-TTSSSEEEEEEEETTSTTHHHHHHHHHHHTT----HHHHHHHHHHHHHHHHHHHHT-B--TTSPPB--

pLDDT: mean 93.98, std 5.84, range [72.62, 98.75]